Protein AF-A0A0A0LWY6-F1 (afdb_monomer_lite)

Structure (mmCIF, N/CA/C/O backbone):
data_AF-A0A0A0LWY6-F1
#
_entry.id   AF-A0A0A0LWY6-F1
#
loop_
_atom_site.group_PDB
_atom_site.id
_atom_site.type_symbol
_atom_site.label_atom_id
_atom_site.label_alt_id
_atom_site.label_comp_id
_atom_site.label_asym_id
_atom_site.label_entity_id
_atom_site.label_seq_id
_atom_site.pdbx_PDB_ins_code
_atom_site.Cartn_x
_atom_site.Cartn_y
_atom_site.Cartn_z
_atom_site.occupancy
_atom_site.B_iso_or_equiv
_atom_site.auth_seq_id
_atom_site.auth_comp_id
_atom_site.auth_asym_id
_atom_site.auth_atom_id
_atom_site.pdbx_PDB_model_num
ATOM 1 N N . MET A 1 1 ? 39.565 -24.340 -13.995 1.00 79.19 1 MET A N 1
ATOM 2 C CA . MET A 1 1 ? 38.184 -24.787 -14.278 1.00 79.19 1 MET A CA 1
ATOM 3 C C . MET A 1 1 ? 37.199 -24.045 -13.384 1.00 79.19 1 MET A C 1
ATOM 5 O O . MET A 1 1 ? 36.392 -23.307 -13.918 1.00 79.19 1 MET A O 1
ATOM 9 N N . GLU A 1 2 ? 37.305 -24.139 -12.054 1.00 91.81 2 GLU A N 1
ATOM 10 C CA . GLU A 1 2 ? 36.412 -23.418 -11.124 1.00 91.81 2 GLU A CA 1
ATOM 11 C C . GLU A 1 2 ? 36.435 -21.884 -11.286 1.00 91.81 2 GLU A C 1
ATOM 13 O O . GLU A 1 2 ? 35.382 -21.255 -11.287 1.00 91.81 2 GLU A O 1
ATOM 18 N N . SER A 1 3 ? 37.613 -21.281 -11.491 1.00 87.56 3 SER A N 1
ATOM 19 C CA . SER A 1 3 ? 37.748 -19.839 -11.756 1.00 87.56 3 SER A CA 1
ATOM 20 C C . SER A 1 3 ? 37.001 -19.405 -13.019 1.00 87.56 3 SER A C 1
ATOM 22 O O . SER A 1 3 ? 36.190 -18.491 -12.973 1.00 87.56 3 SER A O 1
ATOM 24 N N . SER A 1 4 ? 37.190 -20.134 -14.120 1.00 90.88 4 SER A N 1
ATOM 25 C CA . SER A 1 4 ? 36.515 -19.873 -15.394 1.00 90.88 4 SER A CA 1
ATOM 26 C C . SER A 1 4 ? 34.990 -19.970 -15.286 1.00 90.88 4 SER A C 1
ATOM 28 O O . SER A 1 4 ? 34.285 -19.197 -15.926 1.00 90.88 4 SER A O 1
ATOM 30 N N . PHE A 1 5 ? 34.472 -20.890 -14.464 1.00 93.56 5 PHE A N 1
ATOM 31 C CA . PHE A 1 5 ? 33.035 -20.970 -14.195 1.00 93.56 5 PHE A CA 1
ATOM 32 C C . PHE A 1 5 ? 32.544 -19.779 -13.371 1.00 93.56 5 PHE A C 1
ATOM 34 O O . PHE A 1 5 ? 31.538 -19.183 -13.739 1.00 93.56 5 PHE A O 1
ATOM 41 N N . LYS A 1 6 ? 33.253 -19.390 -12.303 1.00 93.62 6 LYS A N 1
ATOM 42 C CA . LYS A 1 6 ? 32.897 -18.203 -11.505 1.00 93.62 6 LYS A CA 1
ATOM 43 C C . LYS A 1 6 ? 32.839 -16.942 -12.366 1.00 93.62 6 LYS A C 1
ATOM 45 O O . LYS A 1 6 ? 31.862 -16.203 -12.282 1.00 93.62 6 LYS A O 1
ATOM 50 N N . ASP A 1 7 ? 33.820 -16.751 -13.243 1.00 93.19 7 ASP A N 1
ATOM 51 C CA . ASP A 1 7 ? 33.849 -15.609 -14.159 1.00 93.19 7 ASP A CA 1
ATOM 52 C C . ASP A 1 7 ? 32.661 -15.647 -15.132 1.00 93.19 7 ASP A C 1
ATOM 54 O O . ASP A 1 7 ? 31.964 -14.647 -15.305 1.00 93.19 7 ASP A O 1
ATOM 58 N N . ALA A 1 8 ? 32.362 -16.816 -15.710 1.00 94.06 8 ALA A N 1
ATOM 59 C CA . ALA A 1 8 ? 31.212 -16.988 -16.595 1.00 94.06 8 ALA A CA 1
ATOM 60 C C . ALA A 1 8 ? 29.867 -16.717 -15.891 1.00 94.06 8 ALA A C 1
ATOM 62 O O . ALA A 1 8 ? 28.981 -16.115 -16.495 1.00 94.06 8 ALA A O 1
ATOM 63 N N . PHE A 1 9 ? 29.717 -17.096 -14.616 1.00 94.56 9 PHE A N 1
ATOM 64 C CA . PHE A 1 9 ? 28.511 -16.820 -13.820 1.00 94.56 9 PHE A CA 1
ATOM 65 C C . PHE A 1 9 ? 28.336 -15.334 -13.475 1.00 94.56 9 PHE A C 1
ATOM 67 O O . PHE A 1 9 ? 27.205 -14.869 -13.350 1.00 94.56 9 PHE A O 1
ATOM 74 N N . LEU A 1 10 ? 29.427 -14.575 -13.341 1.00 95.56 10 LEU A N 1
ATOM 75 C CA . LEU A 1 10 ? 29.368 -13.138 -13.052 1.00 95.56 10 LEU A CA 1
ATOM 76 C C . LEU A 1 10 ? 29.079 -12.287 -14.293 1.00 95.56 10 LEU A C 1
ATOM 78 O O . LEU A 1 10 ? 28.555 -11.178 -14.167 1.00 95.56 10 LEU A O 1
ATOM 82 N N . MET A 1 11 ? 29.392 -12.786 -15.491 1.00 95.75 11 MET A N 1
ATOM 83 C CA . MET A 1 11 ? 29.238 -12.020 -16.730 1.00 95.75 11 MET A CA 1
ATOM 84 C C . MET A 1 11 ? 27.811 -11.498 -16.968 1.00 95.75 11 MET A C 1
ATOM 86 O O . MET A 1 11 ? 27.691 -10.307 -17.275 1.00 95.75 11 MET A O 1
ATOM 90 N N . PRO A 1 12 ? 26.726 -12.283 -16.787 1.00 95.94 12 PRO A N 1
ATOM 91 C CA . PRO A 1 12 ? 25.364 -11.762 -16.897 1.00 95.94 12 PRO A CA 1
ATOM 92 C C . PRO A 1 12 ? 25.084 -10.630 -15.907 1.00 95.94 12 PRO A C 1
ATOM 94 O O . PRO A 1 12 ? 24.577 -9.588 -16.312 1.00 95.94 12 PRO A O 1
ATOM 97 N N . PHE A 1 13 ? 25.482 -10.785 -14.640 1.00 94.44 13 PHE A N 1
ATOM 98 C CA . PHE A 1 13 ? 25.291 -9.756 -13.617 1.00 94.44 13 PHE A CA 1
ATOM 99 C C . PHE A 1 13 ? 25.988 -8.449 -14.003 1.00 94.44 13 PHE A C 1
ATOM 101 O O . PHE A 1 13 ? 25.355 -7.398 -14.026 1.00 94.44 13 PHE A O 1
ATOM 108 N N . ILE A 1 14 ? 27.269 -8.502 -14.377 1.00 94.44 14 ILE A N 1
ATOM 109 C CA . ILE A 1 14 ? 28.042 -7.307 -14.752 1.00 94.44 14 ILE A CA 1
ATOM 110 C C . ILE A 1 14 ? 27.472 -6.663 -16.021 1.00 94.44 14 ILE A C 1
ATOM 112 O O . ILE A 1 14 ? 27.391 -5.440 -16.118 1.00 94.44 14 ILE A O 1
ATOM 116 N N . THR A 1 15 ? 27.076 -7.480 -16.997 1.00 95.44 15 THR A N 1
ATOM 117 C CA . THR A 1 15 ? 26.586 -6.990 -18.290 1.00 95.44 15 THR A CA 1
ATOM 118 C C . THR A 1 15 ? 25.207 -6.352 -18.167 1.00 95.44 15 THR A C 1
ATOM 120 O O . THR A 1 15 ? 24.967 -5.312 -18.775 1.00 95.44 15 THR A O 1
ATOM 123 N N . ILE A 1 16 ? 24.302 -6.961 -17.396 1.00 94.94 16 ILE A N 1
ATOM 124 C CA . ILE A 1 16 ? 22.921 -6.493 -17.244 1.00 94.94 16 ILE A CA 1
ATOM 125 C C . ILE A 1 16 ? 22.849 -5.338 -16.246 1.00 94.94 16 ILE A C 1
ATOM 127 O O . ILE A 1 16 ? 22.221 -4.334 -16.557 1.00 94.94 16 ILE A O 1
ATOM 131 N N . SER A 1 17 ? 23.534 -5.410 -15.098 1.00 92.69 17 SER A N 1
ATOM 132 C CA . SER A 1 17 ? 23.487 -4.336 -14.086 1.00 92.69 17 SER A CA 1
ATOM 133 C C . SER A 1 17 ? 23.920 -2.977 -14.640 1.00 92.69 17 SER A C 1
ATOM 135 O O . SER A 1 17 ? 23.297 -1.970 -14.334 1.00 92.69 17 SER A O 1
ATOM 137 N N . ARG A 1 18 ? 24.925 -2.942 -15.526 1.00 92.19 18 ARG A N 1
ATOM 138 C CA . ARG A 1 18 ? 25.376 -1.710 -16.202 1.00 92.19 18 ARG A CA 1
ATOM 139 C C . ARG A 1 18 ? 24.356 -1.115 -17.174 1.00 92.19 18 ARG A C 1
ATOM 141 O O . ARG A 1 18 ? 24.522 0.030 -17.580 1.00 92.19 18 ARG A O 1
ATOM 148 N N . LYS A 1 19 ? 23.353 -1.893 -17.584 1.00 92.69 19 LYS A N 1
ATOM 149 C CA . LYS A 1 19 ? 22.250 -1.442 -18.440 1.00 92.69 19 LYS A CA 1
ATOM 150 C C . LYS A 1 19 ? 21.035 -0.972 -17.637 1.00 92.69 19 LYS A C 1
ATOM 152 O O . LYS A 1 19 ? 20.154 -0.363 -18.227 1.00 92.69 19 LYS A O 1
ATOM 157 N N . ILE A 1 20 ? 20.978 -1.246 -16.330 1.00 89.12 20 ILE A N 1
ATOM 158 C CA . ILE A 1 20 ? 19.909 -0.757 -15.456 1.00 89.12 20 ILE A CA 1
ATOM 159 C C . ILE A 1 20 ? 20.236 0.693 -15.102 1.00 89.12 20 ILE A C 1
ATOM 161 O O . ILE A 1 20 ? 21.172 0.963 -14.349 1.00 89.12 20 ILE A O 1
ATOM 165 N N . LEU A 1 21 ? 19.481 1.624 -15.675 1.00 84.81 21 LEU A N 1
ATOM 166 C CA . LEU A 1 21 ? 19.601 3.050 -15.400 1.00 84.81 21 LEU A CA 1
ATOM 167 C C . LEU A 1 21 ? 18.468 3.478 -14.468 1.00 84.81 21 LEU A C 1
ATOM 169 O O . LEU A 1 21 ? 17.331 3.039 -14.613 1.00 84.81 21 LEU A O 1
ATOM 173 N N . CYS A 1 22 ? 18.784 4.331 -13.496 1.00 82.12 22 CYS A N 1
ATOM 174 C CA . CYS A 1 22 ? 17.763 4.982 -12.687 1.00 82.12 22 CYS A CA 1
ATOM 175 C C . CYS A 1 22 ? 17.183 6.141 -13.502 1.00 82.12 22 CYS A C 1
ATOM 177 O O . CYS A 1 22 ? 17.861 7.143 -13.720 1.00 82.12 22 CYS A O 1
ATOM 179 N N . GLU A 1 23 ? 15.962 5.963 -13.998 1.00 77.44 23 GLU A N 1
ATOM 180 C CA . GLU A 1 23 ? 15.292 6.960 -14.839 1.00 77.44 23 GLU A CA 1
ATOM 181 C C . GLU A 1 23 ? 14.584 8.050 -14.032 1.00 77.44 23 GLU A C 1
ATOM 183 O O . GLU A 1 23 ? 14.434 9.170 -14.516 1.00 77.44 23 GLU A O 1
ATOM 188 N N . ASP A 1 24 ? 14.123 7.723 -12.823 1.00 76.50 24 ASP A N 1
ATOM 189 C CA . ASP A 1 24 ? 13.345 8.635 -11.989 1.00 76.50 24 ASP A CA 1
ATOM 190 C C . ASP A 1 24 ? 13.537 8.326 -10.499 1.00 76.50 24 ASP A C 1
ATOM 192 O O . ASP A 1 24 ? 13.721 7.168 -10.110 1.00 76.50 24 ASP A O 1
ATOM 196 N N . ILE A 1 25 ? 13.486 9.370 -9.671 1.00 80.38 25 ILE A N 1
ATOM 197 C CA . ILE A 1 25 ? 13.600 9.300 -8.211 1.00 80.38 25 ILE A CA 1
ATOM 198 C C . ILE A 1 25 ? 12.527 10.201 -7.605 1.00 80.38 25 ILE A C 1
ATOM 200 O O . ILE A 1 25 ? 12.452 11.389 -7.912 1.00 80.38 25 ILE A O 1
ATOM 204 N N . ILE A 1 26 ? 11.730 9.647 -6.690 1.00 79.94 26 ILE A N 1
ATOM 205 C CA . ILE A 1 26 ? 10.668 10.377 -5.992 1.00 79.94 26 ILE A CA 1
ATOM 206 C C . ILE A 1 26 ? 10.986 10.428 -4.495 1.00 79.94 26 ILE A C 1
ATOM 208 O O . ILE A 1 26 ? 10.957 9.412 -3.803 1.00 79.94 26 ILE A O 1
ATOM 212 N N . SER A 1 27 ? 11.248 11.633 -3.987 1.00 84.50 27 SER A N 1
ATOM 213 C CA . SER A 1 27 ? 11.378 11.904 -2.552 1.00 84.50 27 SER A CA 1
ATOM 214 C C . SER A 1 27 ? 9.991 12.017 -1.907 1.00 84.50 27 SER A C 1
ATOM 216 O O . SER A 1 27 ? 9.272 12.992 -2.151 1.00 84.50 27 SER A O 1
ATOM 218 N N . LEU A 1 28 ? 9.613 11.034 -1.080 1.00 83.56 28 LEU A N 1
ATOM 219 C CA . LEU A 1 28 ? 8.304 10.998 -0.412 1.00 83.56 28 LEU A CA 1
ATOM 220 C C . LEU A 1 28 ? 8.266 11.921 0.815 1.00 83.56 28 LEU A C 1
ATOM 222 O O . LEU A 1 28 ? 7.612 12.958 0.770 1.00 83.56 28 LEU A O 1
ATOM 226 N N . PHE A 1 29 ? 8.995 11.591 1.882 1.00 81.38 29 PHE A N 1
ATOM 227 C CA . PHE A 1 29 ? 9.035 12.366 3.128 1.00 81.38 29 PHE A CA 1
ATOM 228 C C . PHE A 1 29 ? 10.392 12.213 3.839 1.00 81.38 29 PHE A C 1
ATOM 230 O O . PHE A 1 29 ? 11.074 11.199 3.651 1.00 81.38 29 PHE A O 1
ATOM 237 N N . PRO A 1 30 ? 10.797 13.189 4.673 1.00 80.94 30 PRO A N 1
ATOM 238 C CA . PRO A 1 30 ? 11.956 13.058 5.536 1.00 80.94 30 PRO A CA 1
ATOM 239 C C . PRO A 1 30 ? 11.632 12.101 6.682 1.00 80.94 30 PRO A C 1
ATOM 241 O O . PRO A 1 30 ? 10.564 12.175 7.295 1.00 80.94 30 PRO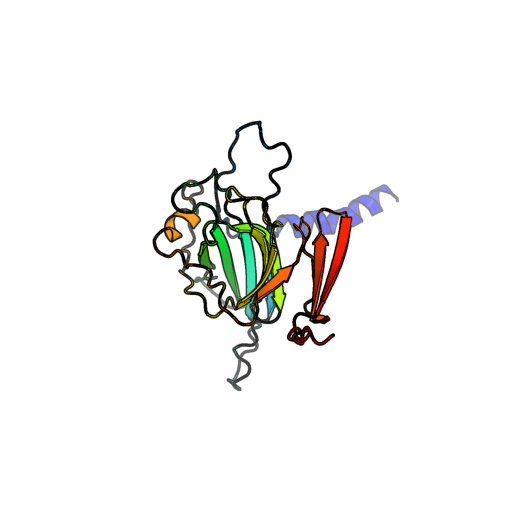 A O 1
ATOM 244 N N . PHE A 1 31 ? 12.576 11.221 6.999 1.00 73.50 31 PHE A N 1
ATOM 245 C CA . PHE A 1 31 ? 12.477 10.374 8.180 1.00 73.50 31 PHE A CA 1
ATOM 246 C C . PHE A 1 31 ? 13.068 11.109 9.392 1.00 73.50 31 PHE A C 1
ATOM 248 O O . PHE A 1 31 ? 14.190 11.617 9.286 1.00 73.50 31 PHE A O 1
ATOM 255 N N . PRO A 1 32 ? 12.358 11.202 10.529 1.00 65.75 32 PRO A N 1
ATOM 256 C CA . PRO A 1 32 ? 12.857 11.919 11.696 1.00 65.75 32 PRO A CA 1
ATOM 257 C C . PRO A 1 32 ? 14.091 11.217 12.286 1.00 65.75 32 PRO A C 1
ATOM 259 O O . PRO A 1 32 ? 14.100 10.009 12.515 1.00 65.75 32 PRO A O 1
ATOM 262 N N . SER A 1 33 ? 15.146 11.988 12.560 1.00 56.09 33 SER A N 1
ATOM 263 C CA . SER A 1 33 ? 16.420 11.496 13.113 1.00 56.09 33 SER A CA 1
ATOM 264 C C . SER A 1 33 ? 16.387 11.236 14.630 1.00 56.09 33 SER A C 1
ATOM 266 O O . SER A 1 33 ? 17.420 10.916 15.219 1.00 56.09 33 SER A O 1
ATOM 268 N N . SER A 1 34 ? 15.246 11.440 15.296 1.00 56.62 34 SER A N 1
ATOM 269 C CA . SER A 1 34 ? 15.103 11.369 16.755 1.00 56.62 34 SER A CA 1
ATOM 270 C C . SER A 1 34 ? 15.156 9.925 17.275 1.00 56.62 34 SER A C 1
ATOM 272 O O . SER A 1 34 ? 14.314 9.081 16.979 1.00 56.62 34 SER A O 1
ATOM 274 N N . SER A 1 35 ? 16.154 9.661 18.121 1.00 47.00 35 SER A N 1
ATOM 275 C CA . SER A 1 35 ? 16.588 8.349 18.623 1.00 47.00 35 SER A CA 1
ATOM 276 C C . SER A 1 35 ? 15.633 7.597 19.574 1.00 47.00 35 SER A C 1
ATOM 278 O O . SER A 1 35 ? 16.085 6.683 20.263 1.00 47.00 35 SER A O 1
ATOM 280 N N . SER A 1 36 ? 14.343 7.939 19.659 1.00 50.12 36 SER A N 1
ATOM 281 C CA . SER A 1 36 ? 13.366 7.193 20.479 1.00 50.12 36 SER A CA 1
ATOM 282 C C . SER A 1 36 ? 12.651 6.068 19.719 1.00 50.12 36 SER A C 1
ATOM 284 O O . SER A 1 36 ? 12.069 5.186 20.349 1.00 50.12 36 SER A O 1
ATOM 286 N N . CYS A 1 37 ? 12.726 6.039 18.386 1.00 45.50 37 CYS A N 1
ATOM 287 C CA . CYS A 1 37 ? 12.025 5.054 17.564 1.00 45.50 37 CYS A CA 1
ATOM 288 C C . CYS A 1 37 ? 12.953 3.919 17.109 1.00 45.50 37 CYS A C 1
ATOM 290 O O . CYS A 1 37 ? 13.342 3.836 15.951 1.00 45.50 37 CYS A O 1
ATOM 292 N N . LEU A 1 38 ? 13.276 2.981 18.003 1.00 42.75 38 LEU A N 1
ATOM 293 C CA . LEU A 1 38 ? 13.982 1.735 17.645 1.00 42.75 38 LEU A CA 1
ATOM 294 C C . LEU A 1 38 ? 13.112 0.744 16.830 1.00 42.75 38 LEU A C 1
ATOM 296 O O . LEU A 1 38 ? 13.493 -0.410 16.659 1.00 42.75 38 LEU A O 1
ATOM 300 N N . SER A 1 39 ? 11.937 1.167 16.345 1.00 49.94 39 SER A N 1
ATOM 301 C CA . SER A 1 39 ? 10.966 0.312 15.647 1.00 49.94 39 SER A CA 1
ATOM 302 C C . SER A 1 39 ? 9.947 1.108 14.807 1.00 49.94 39 SER A C 1
ATOM 304 O O . SER A 1 39 ? 8.793 0.691 14.694 1.00 49.94 39 SER A O 1
ATOM 306 N N . SER A 1 40 ? 10.300 2.259 14.226 1.00 58.47 40 SER A N 1
ATOM 307 C CA . SER A 1 40 ? 9.388 2.966 13.307 1.00 58.47 40 SER A CA 1
ATOM 308 C C . SER A 1 40 ? 9.325 2.243 11.955 1.00 58.47 40 SER A C 1
ATOM 310 O O . SER A 1 40 ? 9.868 2.688 10.949 1.00 58.47 40 SER A O 1
ATOM 312 N N . HIS A 1 41 ? 8.678 1.078 11.941 1.00 72.25 41 HIS A N 1
ATOM 313 C CA . HIS A 1 41 ? 8.236 0.441 10.711 1.00 72.25 41 HIS A CA 1
ATOM 314 C C . HIS A 1 41 ? 7.162 1.341 10.104 1.00 72.25 41 HIS A C 1
ATOM 316 O O . HIS A 1 41 ? 6.105 1.528 10.705 1.00 72.25 41 HIS A O 1
ATOM 322 N N . VAL A 1 42 ? 7.446 1.927 8.945 1.00 81.44 42 VAL A N 1
ATOM 323 C CA . VAL A 1 42 ? 6.443 2.654 8.171 1.00 81.44 42 VAL A CA 1
ATOM 324 C C . VAL A 1 42 ? 5.758 1.637 7.268 1.00 81.44 42 VAL A C 1
ATOM 326 O O . VAL A 1 42 ? 6.444 1.053 6.427 1.00 81.44 42 VAL A O 1
ATOM 329 N N . PRO A 1 43 ? 4.446 1.396 7.436 1.00 86.25 43 PRO A N 1
ATOM 330 C CA . PRO A 1 43 ? 3.678 0.595 6.495 1.00 86.25 43 PRO A CA 1
ATOM 331 C C . PRO A 1 43 ? 3.916 1.061 5.064 1.00 86.25 43 PRO A C 1
ATOM 333 O O . PRO A 1 43 ? 3.749 2.246 4.765 1.00 86.25 43 PRO A O 1
ATOM 336 N N . LEU A 1 44 ? 4.332 0.130 4.211 1.00 90.75 44 LEU A N 1
ATOM 337 C CA . LEU A 1 44 ? 4.644 0.351 2.806 1.00 90.75 44 LEU A CA 1
ATOM 338 C C . LEU A 1 44 ? 4.216 -0.889 2.027 1.00 90.75 44 LEU A C 1
ATOM 340 O O . LEU A 1 44 ? 4.635 -2.001 2.346 1.00 90.75 44 LEU A O 1
ATOM 344 N N . SER A 1 45 ? 3.449 -0.686 0.964 1.00 91.56 45 SER A N 1
ATOM 345 C CA . SER A 1 45 ? 3.103 -1.727 0.006 1.00 91.56 45 SER A CA 1
ATOM 346 C C . SER A 1 45 ? 3.409 -1.241 -1.406 1.00 91.56 45 SER A C 1
ATOM 348 O O . SER A 1 45 ? 3.051 -0.124 -1.787 1.00 91.56 45 SER A O 1
ATOM 350 N N . VAL A 1 46 ? 4.109 -2.085 -2.165 1.00 90.88 46 VAL A N 1
ATOM 351 C CA . VAL A 1 46 ? 4.471 -1.849 -3.566 1.00 90.88 46 VAL A CA 1
ATOM 352 C C . VAL A 1 46 ? 3.886 -2.981 -4.392 1.00 90.88 46 VAL A C 1
ATOM 354 O O . VAL A 1 46 ? 4.040 -4.153 -4.045 1.00 90.88 46 VAL A O 1
ATOM 357 N N . SER A 1 47 ? 3.181 -2.650 -5.462 1.00 87.38 47 SER A N 1
ATOM 358 C CA . SER A 1 47 ? 2.534 -3.628 -6.339 1.00 87.38 47 SER A CA 1
ATOM 359 C C . SER A 1 47 ? 2.423 -3.073 -7.752 1.00 87.38 47 SER A C 1
ATOM 361 O O . SER A 1 47 ? 2.535 -1.867 -7.947 1.00 87.38 47 SER A O 1
ATOM 363 N N . TYR A 1 48 ? 2.204 -3.949 -8.727 1.00 86.56 48 TYR A N 1
ATOM 364 C CA . TYR A 1 48 ? 1.984 -3.565 -10.117 1.00 86.56 48 TYR A CA 1
ATOM 365 C C . TYR A 1 48 ? 0.838 -4.387 -10.708 1.00 86.56 48 TYR A C 1
ATOM 367 O O . TYR A 1 48 ? 0.645 -5.544 -10.322 1.00 86.56 48 TYR A O 1
ATOM 375 N N . TYR A 1 49 ? 0.084 -3.790 -11.629 1.00 81.38 49 TYR A N 1
ATOM 376 C CA . TYR A 1 49 ? -1.055 -4.417 -12.306 1.00 81.38 49 TYR A CA 1
ATOM 377 C C . TYR A 1 49 ? -0.993 -4.158 -13.798 1.00 81.38 49 TYR A C 1
ATOM 379 O O . TYR A 1 49 ? -0.473 -3.134 -14.234 1.00 81.38 49 TYR A O 1
ATOM 387 N N . GLU A 1 50 ? -1.553 -5.083 -14.567 1.00 82.12 50 GLU A N 1
ATOM 388 C CA . GLU A 1 50 ? -1.918 -4.830 -15.956 1.00 82.12 50 GLU A CA 1
ATOM 389 C C . GLU A 1 50 ? -3.217 -4.015 -15.966 1.00 82.12 50 GLU A C 1
ATOM 391 O O . GLU A 1 50 ? -4.200 -4.383 -15.315 1.00 82.12 50 GLU A O 1
ATOM 396 N N . ASP A 1 51 ? -3.200 -2.881 -16.656 1.00 73.19 51 ASP A N 1
ATOM 397 C CA . ASP A 1 51 ? -4.362 -2.022 -16.819 1.00 73.19 51 ASP A CA 1
ATOM 398 C C . ASP A 1 51 ? -5.359 -2.703 -17.764 1.00 73.19 51 ASP A C 1
ATOM 400 O O . ASP A 1 51 ? -5.086 -2.931 -18.942 1.00 73.19 51 ASP A O 1
ATOM 404 N N . SER A 1 52 ? -6.527 -3.058 -17.232 1.00 65.25 52 SER A N 1
ATOM 405 C CA . SER A 1 52 ? -7.591 -3.731 -17.984 1.00 65.25 52 SER A CA 1
ATOM 406 C C . SER A 1 52 ? -8.610 -2.757 -18.591 1.00 65.25 52 SER A C 1
ATOM 408 O O . SER A 1 52 ? -9.562 -3.194 -19.243 1.00 65.25 52 SER A O 1
ATOM 410 N N . SER A 1 53 ? -8.418 -1.442 -18.419 1.00 57.97 53 SER A N 1
ATOM 411 C CA . SER A 1 53 ? -9.390 -0.414 -18.812 1.00 57.97 53 SER A CA 1
ATOM 412 C C . SER A 1 53 ? -9.577 -0.236 -20.333 1.00 57.97 53 SER A C 1
ATOM 414 O O . SER A 1 53 ? -10.545 0.398 -20.753 1.00 57.97 53 SER A O 1
ATOM 416 N N . GLU A 1 54 ? -8.744 -0.859 -21.180 1.00 50.91 54 GLU A N 1
ATOM 417 C CA . GLU A 1 54 ? -8.768 -0.676 -22.647 1.00 50.91 54 GLU A CA 1
ATOM 418 C C . GLU A 1 54 ? -9.302 -1.856 -23.481 1.00 50.91 54 GLU A C 1
ATOM 420 O O . GLU A 1 54 ? -9.219 -1.837 -24.709 1.00 50.91 54 GLU A O 1
ATOM 425 N N . VAL A 1 55 ? -9.952 -2.859 -22.882 1.00 44.97 55 VAL A N 1
ATOM 426 C CA . VAL A 1 55 ? -10.476 -4.018 -23.648 1.00 44.97 55 VAL A CA 1
ATOM 427 C C . VAL A 1 55 ? -11.669 -3.663 -24.572 1.00 44.97 55 VAL A C 1
ATOM 429 O O . VAL A 1 55 ? -12.136 -4.500 -25.343 1.00 44.97 55 VAL A O 1
ATOM 432 N N . VAL A 1 56 ? -12.166 -2.418 -24.566 1.00 44.22 56 VAL A N 1
ATOM 433 C CA . VAL A 1 56 ? -13.345 -2.008 -25.364 1.00 44.22 56 VAL A CA 1
ATOM 434 C C . VAL A 1 56 ? -12.997 -1.399 -26.734 1.00 44.22 56 VAL A C 1
ATOM 436 O O . VAL A 1 56 ? -13.869 -1.326 -27.601 1.00 44.22 56 VAL A O 1
ATOM 439 N N . SER A 1 57 ? -11.739 -1.049 -27.009 1.00 41.03 57 SER A N 1
ATOM 440 C CA . SER A 1 57 ? -11.349 -0.502 -28.319 1.00 41.03 57 SER A CA 1
ATOM 441 C C . SER A 1 57 ? -10.661 -1.567 -29.167 1.00 41.03 57 SER A C 1
ATOM 443 O O . SER A 1 57 ? -9.439 -1.670 -29.223 1.00 41.03 57 SER A O 1
ATOM 445 N N . ALA A 1 58 ? -11.468 -2.378 -29.849 1.00 44.12 58 ALA A N 1
ATOM 446 C CA . ALA A 1 58 ? -10.993 -3.220 -30.936 1.00 44.12 58 ALA A CA 1
ATOM 447 C C . ALA A 1 58 ? -10.565 -2.332 -32.117 1.00 44.12 58 ALA A C 1
ATOM 449 O O . ALA A 1 58 ? -11.389 -2.070 -32.979 1.00 44.12 58 ALA A O 1
ATOM 450 N N . ASP A 1 59 ? -9.321 -1.839 -32.116 1.00 43.81 59 ASP A N 1
ATOM 451 C CA . ASP A 1 59 ? -8.536 -1.521 -33.319 1.00 43.81 59 ASP A CA 1
ATOM 452 C C . ASP A 1 59 ? -7.077 -1.130 -32.961 1.00 43.81 59 ASP A C 1
ATOM 454 O O . ASP A 1 59 ? -6.796 -0.041 -32.479 1.00 43.81 59 ASP A O 1
ATOM 458 N N . LEU A 1 60 ? -6.142 -2.040 -33.272 1.00 44.97 60 LEU A N 1
ATOM 459 C CA . LEU A 1 60 ? -4.758 -1.777 -33.717 1.00 44.97 60 LEU A CA 1
ATOM 460 C C . LEU A 1 60 ? -3.782 -0.957 -32.828 1.00 44.97 60 LEU A C 1
ATOM 462 O O . LEU A 1 60 ? -3.193 0.004 -33.307 1.00 44.97 60 LEU A O 1
ATOM 466 N N . SER A 1 61 ? -3.442 -1.444 -31.632 1.00 42.38 61 SER A N 1
ATOM 467 C CA . SER A 1 61 ? -2.047 -1.599 -31.152 1.00 42.38 61 SER A CA 1
ATOM 468 C C . SER A 1 61 ? -2.053 -2.299 -29.790 1.00 42.38 61 SER A C 1
ATOM 470 O O . SER A 1 61 ? -2.792 -1.941 -28.884 1.00 42.38 61 SER A O 1
ATOM 472 N N . CYS A 1 62 ? -1.269 -3.366 -29.653 1.00 45.91 62 CYS A N 1
ATOM 473 C CA . CYS A 1 62 ? -1.157 -4.133 -28.414 1.00 45.91 62 CYS A CA 1
ATOM 474 C C . CYS A 1 62 ? -0.181 -3.418 -27.466 1.00 45.91 62 CYS A C 1
ATOM 476 O O . CYS A 1 62 ? 0.947 -3.870 -27.303 1.00 45.91 62 CYS A O 1
ATOM 478 N N . GLU A 1 63 ? -0.571 -2.273 -26.907 1.00 57.06 63 GLU A N 1
ATOM 479 C CA . GLU A 1 63 ? 0.206 -1.618 -25.850 1.00 57.06 63 GLU A CA 1
ATOM 480 C C . GLU A 1 63 ? -0.255 -2.171 -24.499 1.00 57.06 63 GLU A C 1
ATOM 482 O O . GLU A 1 63 ? -1.293 -1.774 -23.977 1.00 57.06 63 GLU A O 1
ATOM 487 N N . GLN A 1 64 ? 0.490 -3.129 -23.937 1.00 57.97 64 GLN A N 1
ATOM 488 C CA . GLN A 1 64 ? 0.259 -3.540 -22.552 1.00 57.97 64 GLN A CA 1
ATOM 489 C C . GLN A 1 64 ? 0.620 -2.370 -21.637 1.00 57.97 64 GLN A C 1
ATOM 491 O O . GLN A 1 64 ? 1.777 -1.948 -21.563 1.00 57.97 64 GLN A O 1
ATOM 496 N N . LYS A 1 65 ? -0.392 -1.835 -20.960 1.00 76.44 65 LYS A N 1
ATOM 497 C CA . LYS A 1 65 ? -0.246 -0.764 -19.980 1.00 76.44 65 LYS A CA 1
ATOM 498 C C . LYS A 1 65 ? -0.123 -1.392 -18.605 1.00 76.44 65 LYS A C 1
ATOM 500 O O . LYS A 1 65 ? -0.963 -2.194 -18.207 1.00 76.44 65 LYS A O 1
ATOM 505 N N . PHE A 1 66 ? 0.933 -1.042 -17.885 1.00 82.56 66 PHE A N 1
ATOM 506 C CA . PHE A 1 66 ? 1.110 -1.455 -16.499 1.00 82.56 66 PHE A CA 1
ATOM 507 C C . PHE A 1 66 ? 0.998 -0.245 -15.584 1.00 82.56 66 PHE A C 1
ATOM 509 O O . PHE A 1 66 ? 1.418 0.857 -15.940 1.00 82.56 66 PHE A O 1
ATOM 516 N N . ILE A 1 67 ? 0.453 -0.450 -14.392 1.00 86.94 67 ILE A N 1
ATOM 517 C CA . ILE A 1 67 ? 0.366 0.579 -13.362 1.00 86.94 67 ILE A CA 1
ATOM 518 C C . ILE A 1 67 ? 1.094 0.080 -12.126 1.00 86.94 67 ILE A C 1
ATOM 520 O O . ILE A 1 67 ? 0.696 -0.915 -11.519 1.00 86.94 67 ILE A O 1
ATOM 524 N N . ASP A 1 68 ? 2.141 0.800 -11.747 1.00 89.44 68 ASP A N 1
ATOM 525 C CA . ASP A 1 68 ? 2.808 0.623 -10.467 1.00 89.44 68 ASP A CA 1
ATOM 526 C C . ASP A 1 68 ? 2.074 1.429 -9.409 1.00 89.44 68 ASP A C 1
ATOM 528 O O . ASP A 1 68 ? 1.751 2.596 -9.622 1.00 89.44 68 ASP A O 1
ATOM 532 N N . TYR A 1 69 ? 1.895 0.841 -8.238 1.00 90.94 69 TYR A N 1
ATOM 533 C CA . TYR A 1 69 ? 1.353 1.507 -7.072 1.00 90.94 69 TYR A CA 1
ATOM 534 C C . TYR A 1 69 ? 2.330 1.406 -5.906 1.00 90.94 69 TYR A C 1
ATOM 536 O O . TYR A 1 69 ? 2.887 0.347 -5.608 1.00 90.94 69 TYR A O 1
ATOM 544 N N . ILE A 1 70 ? 2.487 2.522 -5.205 1.00 92.62 70 ILE A N 1
ATOM 545 C CA . ILE A 1 70 ? 3.217 2.630 -3.951 1.00 92.62 70 ILE A CA 1
ATOM 546 C C . ILE A 1 70 ? 2.261 3.259 -2.951 1.00 92.62 70 ILE A C 1
ATOM 548 O O . ILE A 1 70 ? 1.862 4.410 -3.099 1.00 92.62 70 ILE A O 1
ATOM 552 N N . SER A 1 71 ? 1.901 2.507 -1.924 1.00 93.69 71 SER A N 1
ATOM 553 C CA . SER A 1 71 ? 1.066 2.987 -0.828 1.00 93.69 71 SER A CA 1
ATOM 554 C C . SER A 1 71 ? 1.868 2.961 0.459 1.00 93.69 71 SER A C 1
ATOM 556 O O . SER A 1 71 ? 2.667 2.051 0.680 1.00 93.69 71 SER A O 1
ATOM 558 N N . PHE A 1 72 ? 1.725 3.991 1.282 1.00 92.88 72 PHE A N 1
ATOM 559 C CA . PHE A 1 72 ? 2.547 4.150 2.471 1.00 92.88 72 PHE A CA 1
ATOM 560 C C . PHE A 1 72 ? 1.874 5.039 3.505 1.00 92.88 72 PHE A C 1
ATOM 562 O O . PHE A 1 72 ? 1.094 5.930 3.176 1.00 92.88 72 PHE A O 1
ATOM 569 N N . ARG A 1 73 ? 2.222 4.840 4.771 1.00 91.81 73 ARG A N 1
ATOM 570 C CA . ARG A 1 73 ? 1.812 5.754 5.836 1.00 91.81 73 ARG A CA 1
ATOM 571 C C . ARG A 1 73 ? 2.776 6.938 5.925 1.00 91.81 73 ARG A C 1
ATOM 573 O O . ARG A 1 73 ? 3.990 6.750 5.920 1.00 91.81 73 ARG A O 1
ATOM 580 N N . VAL A 1 74 ? 2.250 8.150 6.059 1.00 89.44 74 VAL A N 1
ATOM 581 C CA . VAL A 1 74 ? 3.052 9.337 6.377 1.00 89.44 74 VAL A CA 1
ATOM 582 C C . VAL A 1 74 ? 3.372 9.322 7.876 1.00 89.44 74 VAL A C 1
ATOM 584 O O . VAL A 1 74 ? 2.446 9.210 8.681 1.00 89.44 74 VAL A O 1
ATOM 587 N N . PRO A 1 75 ? 4.650 9.403 8.288 1.00 85.94 75 PRO A N 1
ATOM 588 C CA . PRO A 1 75 ? 4.988 9.493 9.703 1.00 85.94 75 PRO A CA 1
ATOM 589 C C . PRO A 1 75 ? 4.444 10.786 10.318 1.00 85.94 75 PRO A C 1
ATOM 591 O O . PRO A 1 75 ? 4.623 11.866 9.754 1.00 85.94 75 PRO A O 1
ATOM 594 N N . ASP A 1 76 ? 3.836 10.680 11.500 1.00 79.00 76 ASP A N 1
ATOM 595 C CA . ASP A 1 76 ? 3.194 11.819 12.177 1.00 79.00 76 ASP A CA 1
ATOM 596 C C . ASP A 1 76 ? 4.203 12.939 12.514 1.00 79.00 76 ASP A C 1
ATOM 598 O O . ASP A 1 76 ? 3.863 14.118 12.503 1.00 79.00 76 ASP A O 1
ATOM 602 N N . ASP A 1 77 ? 5.469 12.572 12.737 1.00 77.19 77 ASP A N 1
ATOM 603 C CA . ASP A 1 77 ? 6.563 13.499 13.051 1.00 77.19 77 ASP A CA 1
ATOM 604 C C . ASP A 1 77 ? 7.180 14.176 11.811 1.00 77.19 77 ASP A C 1
ATOM 606 O O . ASP A 1 77 ? 8.033 15.053 11.953 1.00 77.19 77 ASP A O 1
ATOM 610 N N . SER A 1 78 ? 6.814 13.760 10.590 1.00 75.06 78 SER A N 1
ATOM 611 C CA . SER A 1 78 ? 7.403 14.320 9.367 1.00 75.06 78 SER A CA 1
ATOM 612 C C . SER A 1 78 ? 6.851 15.714 9.069 1.00 75.06 78 SER A C 1
ATOM 614 O O . SER A 1 78 ? 7.626 16.643 8.844 1.00 75.06 78 SER A O 1
ATOM 616 N N . PHE A 1 79 ? 5.524 15.864 9.063 1.00 80.75 79 PHE A N 1
ATOM 617 C CA . PHE A 1 79 ? 4.833 17.097 8.684 1.00 80.75 79 PHE A CA 1
ATOM 618 C C . PHE A 1 79 ? 3.514 17.222 9.450 1.00 80.75 79 PHE A C 1
ATOM 620 O O . PHE A 1 79 ? 2.657 16.347 9.345 1.00 80.75 79 PHE A O 1
ATOM 627 N N . ALA A 1 80 ? 3.326 18.320 10.183 1.00 82.50 80 ALA A N 1
ATOM 628 C CA . ALA A 1 80 ? 2.133 18.517 11.007 1.00 82.50 80 ALA A CA 1
ATOM 629 C C . ALA A 1 80 ? 0.856 18.688 10.165 1.00 82.50 80 ALA A C 1
ATOM 631 O O . ALA A 1 80 ? -0.223 18.289 10.591 1.00 82.50 80 ALA A O 1
ATOM 632 N N . GLU A 1 81 ? 0.973 19.258 8.963 1.00 84.50 81 GLU A N 1
ATOM 633 C CA . GLU A 1 81 ? -0.152 19.531 8.064 1.00 84.50 81 GLU A CA 1
ATOM 634 C C . GLU A 1 81 ? -0.750 18.268 7.430 1.00 84.50 81 GLU A C 1
ATOM 636 O O . GLU A 1 81 ? -1.885 18.303 6.966 1.00 84.50 81 GLU A O 1
ATOM 641 N N . ILE A 1 82 ? 0.011 17.171 7.389 1.00 85.56 82 ILE A N 1
ATOM 642 C CA . ILE A 1 82 ? -0.398 15.893 6.784 1.00 85.56 82 ILE A CA 1
ATOM 643 C C . ILE A 1 82 ? -0.149 14.713 7.735 1.00 85.56 82 ILE A C 1
ATOM 645 O O . ILE A 1 82 ? 0.139 13.593 7.307 1.00 85.56 82 ILE A O 1
ATOM 649 N N . ALA A 1 83 ? -0.232 14.973 9.041 1.00 85.19 83 ALA A N 1
ATOM 650 C CA . ALA A 1 83 ? -0.142 13.939 10.062 1.00 85.19 83 ALA A CA 1
ATOM 651 C C . ALA A 1 83 ? -1.275 12.908 9.899 1.00 85.19 83 ALA A C 1
ATOM 653 O O . ALA A 1 83 ? -2.343 13.225 9.372 1.00 85.19 83 ALA A O 1
ATOM 654 N N . ASN A 1 84 ? -1.040 11.667 10.337 1.00 88.81 84 ASN A N 1
ATOM 655 C CA . ASN A 1 84 ? -2.014 10.574 10.265 1.00 88.81 84 ASN A CA 1
ATOM 656 C C . ASN A 1 84 ? -2.620 10.347 8.860 1.00 88.81 84 ASN A C 1
ATOM 658 O O . ASN A 1 84 ? -3.797 10.017 8.716 1.00 88.81 84 ASN A O 1
ATOM 662 N N . CYS A 1 85 ? -1.820 10.541 7.808 1.00 92.62 85 CYS A N 1
ATOM 663 C CA . CYS A 1 85 ? -2.245 10.332 6.426 1.00 92.62 85 CYS A CA 1
ATOM 664 C C . CYS A 1 85 ? -1.640 9.057 5.820 1.00 92.62 85 CYS A C 1
ATOM 666 O O . CYS A 1 85 ? -0.544 8.621 6.181 1.00 92.62 85 CYS A O 1
ATOM 668 N N . VAL A 1 86 ? -2.335 8.491 4.837 1.00 93.69 86 VAL A N 1
ATOM 669 C CA . VAL A 1 86 ? -1.826 7.461 3.926 1.00 93.69 86 VAL A CA 1
ATOM 670 C C . VAL A 1 86 ? -1.634 8.092 2.554 1.00 93.69 86 VAL A C 1
ATOM 672 O O . VAL A 1 86 ? -2.547 8.711 2.014 1.00 93.69 86 VAL A O 1
ATOM 675 N N . GLY A 1 87 ? -0.438 7.951 1.994 1.00 93.56 87 GLY A N 1
ATOM 676 C CA . GLY A 1 87 ? -0.138 8.347 0.627 1.00 93.56 87 GLY A CA 1
ATOM 677 C C . GLY A 1 87 ? -0.269 7.169 -0.324 1.00 93.56 87 GLY A C 1
ATOM 678 O O . GLY A 1 87 ? 0.168 6.061 -0.012 1.00 93.5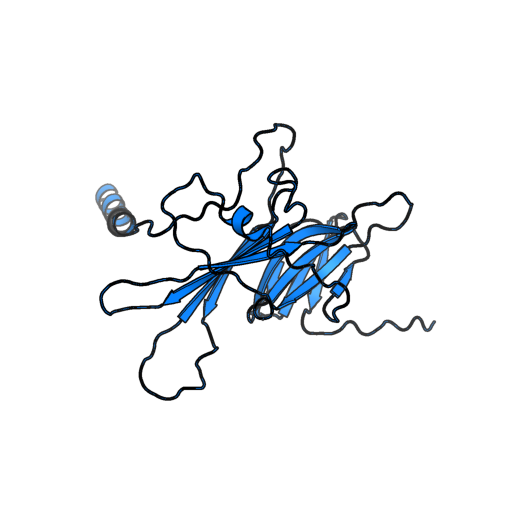6 87 GLY A O 1
ATOM 679 N N . ILE A 1 88 ? -0.840 7.420 -1.498 1.00 93.75 88 ILE A N 1
ATOM 680 C CA . ILE A 1 88 ? -0.864 6.474 -2.613 1.00 93.75 88 ILE A CA 1
ATOM 681 C C . ILE A 1 88 ? -0.281 7.194 -3.818 1.00 93.75 88 ILE A C 1
ATOM 683 O O . ILE A 1 88 ? -0.769 8.249 -4.212 1.00 93.75 88 ILE A O 1
ATOM 687 N N . VAL A 1 89 ? 0.767 6.626 -4.400 1.00 92.25 89 VAL A N 1
ATOM 688 C CA . VAL A 1 89 ? 1.354 7.059 -5.665 1.00 92.25 89 VAL A CA 1
ATOM 689 C C . VAL A 1 89 ? 1.086 5.965 -6.681 1.00 92.25 89 VAL A C 1
ATOM 691 O O . VAL A 1 89 ? 1.352 4.798 -6.399 1.00 92.25 89 VAL A O 1
ATOM 694 N N . ARG A 1 90 ? 0.596 6.336 -7.861 1.00 89.94 90 ARG A N 1
ATOM 695 C CA . ARG A 1 90 ? 0.504 5.437 -9.009 1.00 89.94 90 ARG A CA 1
ATOM 696 C C . ARG A 1 90 ? 1.322 5.972 -10.177 1.00 89.94 90 ARG A C 1
ATOM 698 O O . ARG A 1 90 ? 1.409 7.186 -10.370 1.00 89.94 90 ARG A O 1
ATOM 705 N N . ARG A 1 91 ? 1.940 5.080 -10.943 1.00 88.06 91 ARG A N 1
ATOM 706 C CA . ARG A 1 91 ? 2.746 5.417 -12.120 1.00 88.06 91 ARG A CA 1
ATOM 707 C C . ARG A 1 91 ? 2.345 4.535 -13.288 1.00 88.06 91 ARG A C 1
ATOM 709 O O . ARG A 1 91 ? 2.349 3.316 -13.170 1.00 88.06 91 ARG A O 1
ATOM 716 N N . PHE A 1 92 ? 2.072 5.167 -14.422 1.00 83.50 92 PHE A N 1
ATOM 717 C CA . PHE A 1 92 ? 1.689 4.478 -15.648 1.00 83.50 92 PHE A CA 1
ATOM 718 C C . PHE A 1 92 ? 2.931 4.146 -16.479 1.00 83.50 92 PHE A C 1
ATOM 720 O O . PHE A 1 92 ? 3.637 5.040 -16.958 1.00 83.50 92 PHE A O 1
ATOM 727 N N . ILE A 1 93 ? 3.205 2.857 -16.648 1.00 78.62 93 ILE A N 1
ATOM 728 C CA . ILE A 1 93 ? 4.265 2.325 -17.500 1.00 78.62 93 ILE A CA 1
ATOM 729 C C . ILE A 1 93 ? 3.647 1.950 -18.846 1.00 78.62 93 ILE A C 1
ATOM 731 O O . ILE A 1 93 ? 2.767 1.096 -18.927 1.00 78.62 93 ILE A O 1
ATOM 735 N N . HIS A 1 94 ? 4.144 2.590 -19.901 1.00 69.00 94 HIS A N 1
ATOM 736 C CA . HIS A 1 94 ? 3.786 2.288 -21.281 1.00 69.00 94 HIS A CA 1
ATOM 737 C C . HIS A 1 94 ? 4.964 1.568 -21.945 1.00 69.00 94 HIS A C 1
ATOM 739 O O . HIS A 1 94 ? 6.087 2.080 -21.906 1.00 69.00 94 HIS A O 1
ATOM 745 N N . ASP A 1 95 ? 4.726 0.401 -22.549 1.00 56.81 95 ASP A N 1
ATOM 746 C CA . ASP A 1 95 ? 5.728 -0.295 -23.366 1.00 56.81 95 ASP A CA 1
ATOM 747 C C . ASP A 1 95 ? 5.891 0.430 -24.713 1.00 56.81 95 ASP A C 1
ATOM 749 O O . ASP A 1 95 ? 5.243 0.109 -25.705 1.00 56.81 95 ASP A O 1
ATOM 753 N N . GLN A 1 96 ? 6.703 1.490 -24.748 1.00 53.50 96 GLN A N 1
ATOM 754 C CA . GLN A 1 96 ? 6.956 2.230 -25.985 1.00 53.50 96 GLN A CA 1
ATOM 755 C C . GLN A 1 96 ? 8.197 1.694 -26.703 1.00 53.50 96 GLN A C 1
ATOM 757 O O . GLN A 1 96 ? 9.331 2.089 -26.431 1.00 53.50 96 GLN A O 1
ATOM 762 N N . SER A 1 97 ? 7.974 0.878 -27.734 1.00 44.22 97 SER A N 1
ATOM 763 C CA . SER A 1 97 ? 8.984 0.568 -28.753 1.00 44.22 97 SER A CA 1
ATOM 764 C C . SER A 1 97 ? 9.176 1.682 -29.800 1.00 44.22 97 SER A C 1
ATOM 766 O O . SER A 1 97 ? 9.814 1.436 -30.824 1.00 44.22 97 SER A O 1
ATOM 768 N N . CYS A 1 98 ? 8.635 2.895 -29.623 1.00 39.12 98 CYS A N 1
ATOM 769 C CA . CYS A 1 98 ? 8.710 3.958 -30.635 1.00 39.12 98 CYS A CA 1
ATOM 770 C C . CYS A 1 98 ? 8.896 5.371 -30.049 1.00 39.12 98 CYS A C 1
ATOM 772 O O . CYS A 1 98 ? 7.974 5.961 -29.514 1.00 39.12 98 CYS A O 1
ATOM 774 N N . SER A 1 99 ? 10.111 5.889 -30.260 1.00 46.47 99 SER A N 1
ATOM 775 C CA . SER A 1 99 ? 10.520 7.288 -30.485 1.00 46.47 99 SER A CA 1
ATOM 776 C C . SER A 1 99 ? 9.954 8.436 -29.629 1.00 46.47 99 SER A C 1
ATOM 778 O O . SER A 1 99 ? 8.819 8.855 -29.811 1.00 46.47 99 SER A O 1
ATOM 780 N N . ASN A 1 100 ? 10.908 9.088 -28.952 1.00 43.66 100 ASN A N 1
ATOM 781 C CA . ASN A 1 100 ? 11.016 10.520 -28.645 1.00 43.66 100 ASN A CA 1
ATOM 782 C C . ASN A 1 100 ? 9.950 11.147 -27.737 1.00 43.66 100 ASN A C 1
ATOM 784 O O . ASN A 1 100 ? 8.953 11.655 -28.225 1.00 43.66 100 ASN A O 1
ATOM 788 N N . GLU A 1 101 ? 10.344 11.225 -26.461 1.00 50.28 101 GLU A N 1
ATOM 789 C CA . GLU A 1 101 ? 9.918 12.154 -25.403 1.00 50.28 101 GLU A CA 1
ATOM 790 C C . GLU A 1 101 ? 8.420 12.185 -25.048 1.00 50.28 101 GLU A C 1
ATOM 792 O O . GLU A 1 101 ? 7.559 12.360 -25.897 1.00 50.28 101 GLU A O 1
ATOM 797 N N . ASP A 1 102 ? 8.175 12.082 -23.733 1.00 47.94 102 ASP A N 1
ATOM 798 C CA . ASP A 1 102 ? 6.920 12.346 -23.009 1.00 47.94 102 ASP A CA 1
ATOM 799 C C . ASP A 1 102 ? 5.971 11.147 -22.815 1.00 47.94 102 ASP A C 1
ATOM 801 O O . ASP A 1 102 ? 5.494 10.538 -23.757 1.00 47.94 102 ASP A O 1
ATOM 805 N N . HIS A 1 103 ? 5.559 10.716 -21.621 1.00 53.88 103 HIS A N 1
ATOM 806 C CA . HIS A 1 103 ? 5.905 10.969 -20.224 1.00 53.88 103 HIS A CA 1
ATOM 807 C C . HIS A 1 103 ? 5.319 9.761 -19.463 1.00 53.88 103 HIS A C 1
ATOM 809 O O . HIS A 1 103 ? 4.122 9.516 -19.589 1.00 53.88 103 HIS A O 1
ATOM 815 N N . SER A 1 104 ? 6.070 9.022 -18.631 1.00 59.22 104 SER A N 1
ATOM 816 C CA . SER A 1 104 ? 5.365 8.222 -17.611 1.00 59.22 104 SER A CA 1
ATOM 817 C C . SER A 1 104 ? 4.778 9.226 -16.621 1.00 59.22 104 SER A C 1
ATOM 819 O O . SER A 1 104 ? 5.532 9.829 -15.847 1.00 59.22 104 SER A O 1
ATOM 821 N N . SER A 1 105 ? 3.474 9.480 -16.701 1.00 76.81 105 SER A N 1
ATOM 822 C CA . SER A 1 105 ? 2.778 10.305 -15.725 1.00 76.81 105 SER A CA 1
ATOM 823 C C . SER A 1 105 ? 2.754 9.549 -14.400 1.00 76.81 105 SER A C 1
ATOM 825 O O . SER A 1 105 ? 2.436 8.360 -14.331 1.00 76.81 105 SER A O 1
ATOM 827 N N . SER A 1 106 ? 3.169 10.238 -13.347 1.00 85.94 106 SER A N 1
ATOM 828 C CA . SER A 1 106 ? 2.974 9.779 -11.980 1.00 85.94 106 SER A CA 1
ATOM 829 C C . SER A 1 106 ? 1.883 10.638 -11.376 1.00 85.94 106 SER A C 1
ATOM 831 O O . SER A 1 106 ? 1.827 11.843 -11.629 1.00 85.94 106 SER A O 1
ATOM 833 N N . GLU A 1 107 ? 1.033 10.040 -10.564 1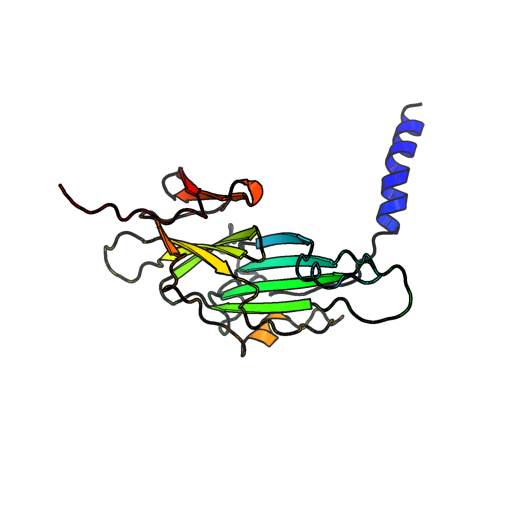.00 91.25 107 GLU A N 1
ATOM 834 C CA . GLU A 1 107 ? -0.012 10.745 -9.839 1.00 91.25 107 GLU A CA 1
ATOM 835 C C . GLU A 1 107 ? -0.007 10.290 -8.390 1.00 91.25 107 GLU A C 1
ATOM 837 O O . GLU A 1 107 ? 0.409 9.173 -8.080 1.00 91.25 107 GLU A O 1
ATOM 842 N N . ALA A 1 108 ? -0.455 11.154 -7.489 1.00 92.56 108 ALA A N 1
ATOM 843 C CA . ALA A 1 108 ? -0.535 10.815 -6.082 1.00 92.56 108 ALA A CA 1
ATOM 844 C C . ALA A 1 108 ? -1.767 11.415 -5.407 1.00 92.56 108 ALA A C 1
ATOM 846 O O . ALA A 1 108 ? -2.308 12.430 -5.843 1.00 92.56 108 ALA A O 1
ATOM 847 N N . VAL A 1 109 ? -2.180 10.781 -4.316 1.00 94.12 109 VAL A N 1
ATOM 848 C CA . VAL A 1 109 ? -3.250 11.240 -3.433 1.00 94.12 109 VAL A CA 1
ATOM 849 C C . VAL A 1 109 ? -2.847 11.010 -1.978 1.00 94.12 109 VAL A C 1
ATOM 851 O O . VAL A 1 109 ? -2.111 10.070 -1.662 1.00 94.12 109 VAL A O 1
ATOM 854 N N . LEU A 1 110 ? -3.319 11.892 -1.100 1.00 94.56 110 LEU A N 1
ATOM 855 C CA . LEU A 1 110 ? -3.225 11.751 0.348 1.00 94.56 110 LEU A CA 1
ATOM 856 C C . LEU A 1 110 ? -4.612 11.509 0.924 1.00 94.56 110 LEU A C 1
ATOM 858 O O . LEU A 1 110 ? -5.538 12.270 0.648 1.00 94.56 110 LEU A O 1
ATOM 862 N N . ILE A 1 111 ? -4.727 10.488 1.762 1.00 94.06 111 ILE A N 1
ATOM 863 C CA . ILE A 1 111 ? -5.945 10.165 2.493 1.00 94.06 111 ILE A CA 1
ATOM 864 C C . ILE A 1 111 ? -5.702 10.432 3.977 1.00 94.06 111 ILE A C 1
ATOM 866 O O . ILE A 1 111 ? -4.800 9.825 4.556 1.00 94.06 111 ILE A O 1
ATOM 870 N N . SER A 1 112 ? -6.485 11.307 4.606 1.00 93.50 112 SER A N 1
ATOM 871 C CA . SER A 1 112 ? -6.428 11.514 6.055 1.00 93.50 112 SER A CA 1
ATOM 872 C C . SER A 1 112 ? -7.256 10.470 6.790 1.00 93.50 112 SER A C 1
ATOM 874 O O . SER A 1 112 ? -8.415 10.212 6.462 1.00 93.50 112 SER A O 1
ATOM 876 N N . ILE A 1 113 ? -6.650 9.863 7.805 1.00 92.44 113 ILE A N 1
ATOM 877 C CA . ILE A 1 113 ? -7.329 8.933 8.704 1.00 92.44 113 ILE A CA 1
ATOM 878 C C . ILE A 1 113 ? -8.059 9.766 9.764 1.00 92.44 113 ILE A C 1
ATOM 880 O O . ILE A 1 113 ? -7.473 10.723 10.278 1.00 92.44 113 ILE A O 1
ATOM 884 N N . PRO A 1 114 ? -9.316 9.431 10.103 1.00 89.81 114 PRO A N 1
ATOM 885 C CA . PRO A 1 114 ? -10.078 10.170 11.098 1.00 89.81 114 PRO A CA 1
ATOM 886 C C . PRO A 1 114 ? -9.389 10.186 12.464 1.00 89.81 114 PRO A C 1
ATOM 888 O O . PRO A 1 114 ? -8.726 9.223 12.870 1.00 89.81 114 PRO A O 1
ATOM 891 N N . ASP A 1 115 ? -9.605 11.282 13.189 1.00 86.62 115 ASP A N 1
ATOM 892 C CA . ASP A 1 115 ? -9.168 11.423 14.572 1.00 86.62 115 ASP A CA 1
ATOM 893 C C . ASP A 1 115 ? -9.713 10.271 15.421 1.00 86.62 115 ASP A C 1
ATOM 895 O O . ASP A 1 115 ? -10.853 9.833 15.261 1.00 86.62 115 ASP A O 1
ATOM 899 N N . GLY A 1 116 ? -8.889 9.763 16.334 1.00 86.62 116 GLY A N 1
ATOM 900 C CA . GLY A 1 116 ? -9.245 8.584 17.118 1.00 86.62 116 GLY A CA 1
ATOM 901 C C . GLY A 1 116 ? -8.863 7.262 16.452 1.00 86.62 116 GLY A C 1
ATOM 902 O O . GLY A 1 116 ? -9.072 6.218 17.055 1.00 86.62 116 GLY A O 1
ATOM 903 N N . SER A 1 117 ? -8.284 7.266 15.248 1.00 89.38 117 SER A N 1
ATOM 904 C CA . SER A 1 117 ? -7.786 6.062 14.573 1.00 89.38 117 SER A CA 1
ATOM 905 C C . SER A 1 117 ? -6.383 6.255 14.006 1.00 89.38 117 SER A C 1
ATOM 907 O O . SER A 1 117 ? -5.977 7.362 13.667 1.00 89.38 117 SER A O 1
ATOM 909 N N . GLN A 1 118 ? -5.634 5.163 13.877 1.00 90.50 118 GLN A N 1
ATOM 910 C CA . GLN A 1 118 ? -4.285 5.150 13.317 1.00 90.50 118 GLN A CA 1
ATOM 911 C C . GLN A 1 118 ? -4.103 3.969 12.365 1.00 90.50 118 GLN A C 1
ATOM 913 O O . GLN A 1 118 ? -4.485 2.842 12.683 1.00 90.50 118 GLN A O 1
ATOM 918 N N . CYS A 1 119 ? -3.447 4.206 11.226 1.00 92.44 119 CYS A N 1
ATOM 919 C CA . CYS A 1 119 ? -3.058 3.132 10.314 1.00 92.44 119 CYS A CA 1
ATOM 920 C C . CYS A 1 119 ? -1.905 2.315 10.896 1.00 92.44 119 CYS A C 1
ATOM 922 O O . CYS A 1 119 ? -0.817 2.827 11.184 1.00 92.44 119 CYS A O 1
ATOM 924 N N . VAL A 1 120 ? -2.172 1.022 11.034 1.00 92.62 120 VAL A N 1
ATOM 925 C CA . VAL A 1 120 ? -1.262 0.001 11.546 1.00 92.62 120 VAL A CA 1
ATOM 926 C C . VAL A 1 120 ? -0.480 -0.613 10.406 1.00 92.62 120 VAL A C 1
ATOM 928 O O . VAL A 1 120 ? 0.738 -0.722 10.495 1.00 92.62 120 VAL A O 1
ATOM 931 N N . ASP A 1 121 ? -1.184 -1.007 9.349 1.00 94.19 121 ASP A N 1
ATOM 932 C CA . ASP A 1 121 ? -0.591 -1.560 8.144 1.00 94.19 121 ASP A CA 1
ATOM 933 C C . ASP A 1 121 ? -1.521 -1.357 6.946 1.00 94.19 121 ASP A C 1
ATOM 935 O O . ASP A 1 121 ? -2.700 -1.030 7.103 1.00 94.19 121 ASP A O 1
ATOM 939 N N . LEU 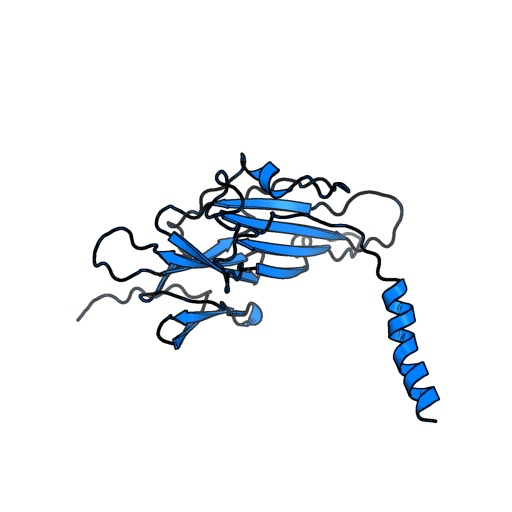A 1 122 ? -0.991 -1.547 5.747 1.00 94.69 122 LEU A N 1
ATOM 940 C CA . LEU A 1 122 ? -1.744 -1.433 4.509 1.00 94.69 122 LEU A CA 1
ATOM 941 C C . LEU A 1 122 ? -1.187 -2.393 3.464 1.00 94.69 122 LEU A C 1
ATOM 943 O O . LEU A 1 122 ? -0.000 -2.712 3.453 1.00 94.69 122 LEU A O 1
ATOM 947 N N . SER A 1 123 ? -2.048 -2.861 2.572 1.00 94.00 123 SER A N 1
ATOM 948 C CA . SER A 1 123 ? -1.630 -3.688 1.447 1.00 94.00 123 SER A CA 1
ATOM 949 C C . SER A 1 123 ? -2.554 -3.464 0.281 1.00 94.00 123 SER A C 1
ATOM 951 O O . SER A 1 123 ? -3.773 -3.419 0.430 1.00 94.00 123 SER A O 1
ATOM 953 N N . LEU A 1 124 ? -1.971 -3.385 -0.900 1.00 88.38 124 LEU A N 1
ATOM 954 C CA . LEU A 1 124 ? -2.739 -3.276 -2.118 1.00 88.38 124 LEU A CA 1
ATOM 955 C C . LEU A 1 124 ? -3.368 -4.637 -2.482 1.00 88.38 124 LEU A C 1
ATOM 957 O O . LEU A 1 124 ? -2.848 -5.701 -2.131 1.00 88.38 124 LEU A O 1
ATOM 961 N N . TYR A 1 125 ? -4.545 -4.589 -3.094 1.00 89.50 125 TYR A N 1
ATOM 962 C CA . TYR A 1 125 ? -5.419 -5.709 -3.445 1.00 89.50 125 TYR A CA 1
ATOM 963 C C . TYR A 1 125 ? -5.752 -5.677 -4.947 1.00 89.50 125 TYR A C 1
ATOM 965 O O . TYR A 1 125 ? -5.189 -4.889 -5.695 1.00 89.50 125 TYR A O 1
ATOM 973 N N . LYS A 1 126 ? -6.568 -6.593 -5.466 1.00 86.44 126 LYS A N 1
ATOM 974 C CA . LYS A 1 126 ? -6.890 -6.598 -6.905 1.00 86.44 126 LYS A CA 1
ATOM 975 C C . LYS A 1 126 ? -7.705 -5.368 -7.320 1.00 86.44 126 LYS A C 1
ATOM 977 O O . LYS A 1 126 ? -8.280 -4.694 -6.472 1.00 86.44 126 LYS A O 1
ATOM 982 N N . ASP A 1 127 ? -7.758 -5.120 -8.625 1.00 83.50 127 ASP A N 1
ATOM 983 C CA . ASP A 1 127 ? -8.691 -4.176 -9.256 1.00 83.50 127 ASP A CA 1
ATOM 984 C C . ASP A 1 127 ? -8.626 -2.755 -8.671 1.00 83.50 127 ASP A C 1
ATOM 986 O O . ASP A 1 127 ? -9.651 -2.141 -8.374 1.00 83.50 127 ASP A O 1
ATOM 990 N N . GLY A 1 128 ? -7.407 -2.254 -8.436 1.00 83.06 128 GLY A N 1
ATOM 991 C CA . GLY A 1 128 ? -7.207 -0.901 -7.917 1.00 83.06 128 GLY A CA 1
ATOM 992 C C . GLY A 1 128 ? -7.732 -0.715 -6.492 1.00 83.06 128 GLY A C 1
ATOM 993 O O . GLY A 1 128 ? -8.125 0.386 -6.127 1.00 83.06 128 GLY A O 1
ATOM 994 N N . GLN A 1 129 ? -7.777 -1.765 -5.671 1.00 89.81 129 GLN A N 1
ATOM 995 C CA . GLN A 1 129 ? -8.200 -1.667 -4.271 1.00 89.81 129 GLN A CA 1
ATOM 996 C C . GLN A 1 129 ? -7.010 -1.681 -3.317 1.00 89.81 129 GLN A C 1
ATOM 998 O O . GLN A 1 129 ? -5.994 -2.317 -3.578 1.00 89.81 129 GLN A O 1
ATOM 1003 N N . ILE A 1 130 ? -7.146 -1.023 -2.169 1.00 91.81 130 ILE A N 1
ATOM 1004 C CA . ILE A 1 130 ? -6.192 -1.098 -1.057 1.00 91.81 130 ILE A CA 1
ATOM 1005 C C . ILE A 1 130 ? -6.927 -1.547 0.196 1.00 91.81 130 ILE A C 1
ATOM 1007 O O . ILE A 1 130 ? -7.992 -1.032 0.520 1.00 91.81 130 ILE A O 1
ATOM 1011 N N . VAL A 1 131 ? -6.337 -2.489 0.923 1.00 94.31 131 VAL A N 1
ATOM 1012 C CA . VAL A 1 131 ? -6.782 -2.884 2.256 1.00 94.31 131 VAL A CA 1
ATOM 1013 C C . VAL A 1 131 ? -6.014 -2.070 3.289 1.00 94.31 131 VAL A C 1
ATOM 1015 O O . VAL A 1 131 ? -4.783 -2.119 3.342 1.00 94.31 131 VAL A O 1
ATOM 1018 N N . LEU A 1 132 ? -6.745 -1.332 4.116 1.00 94.75 132 LEU A N 1
ATOM 1019 C CA . LEU A 1 132 ? -6.231 -0.581 5.252 1.00 94.75 132 LEU A CA 1
ATOM 1020 C C . LEU A 1 132 ? -6.545 -1.325 6.545 1.00 94.75 132 LEU A C 1
ATOM 1022 O O . LEU A 1 132 ? -7.657 -1.818 6.737 1.00 94.75 132 LEU A O 1
ATOM 1026 N N . LEU A 1 133 ? -5.566 -1.366 7.443 1.00 94.94 133 LEU A N 1
ATOM 1027 C CA . LEU A 1 133 ? -5.703 -1.926 8.775 1.00 94.94 133 LEU A CA 1
ATOM 1028 C C . LEU A 1 133 ? -5.499 -0.818 9.809 1.00 94.94 133 LEU A C 1
ATOM 1030 O O . LEU A 1 133 ? -4.417 -0.235 9.902 1.00 94.94 133 LEU A O 1
ATOM 1034 N N . LEU A 1 134 ? -6.539 -0.524 10.585 1.00 93.75 134 LEU A N 1
ATOM 1035 C CA . LEU A 1 134 ? -6.588 0.601 11.512 1.00 93.75 134 LEU A CA 1
ATOM 1036 C C . LEU A 1 134 ? -6.784 0.119 12.956 1.00 93.75 134 LEU A C 1
ATOM 1038 O O . LEU A 1 134 ? -7.549 -0.809 13.211 1.00 93.75 134 LEU A O 1
ATOM 1042 N N . ASN A 1 135 ? -6.134 0.792 13.902 1.00 92.31 135 ASN A N 1
ATOM 1043 C CA . ASN A 1 135 ? -6.419 0.692 15.333 1.00 92.31 135 ASN A CA 1
ATOM 1044 C C . ASN A 1 135 ? -7.108 1.969 15.794 1.00 92.31 135 ASN A C 1
ATOM 1046 O O . ASN A 1 135 ? -6.701 3.062 15.402 1.00 92.31 135 ASN A O 1
ATOM 1050 N N . GLU A 1 136 ? -8.066 1.844 16.701 1.00 89.88 136 GLU A N 1
ATOM 1051 C CA . GLU A 1 136 ? -8.559 2.983 17.460 1.00 89.88 136 GLU A CA 1
ATOM 1052 C C . GLU A 1 136 ? -7.474 3.458 18.444 1.00 89.88 136 GLU A C 1
ATOM 1054 O O . GLU A 1 136 ? -6.858 2.671 19.171 1.00 89.88 136 GLU A O 1
ATOM 1059 N N . THR A 1 137 ? -7.197 4.758 18.463 1.00 83.00 137 THR A N 1
ATOM 1060 C CA . THR A 1 137 ? -6.297 5.375 19.435 1.00 83.00 137 THR A CA 1
ATOM 1061 C C . THR A 1 137 ? -7.085 5.658 20.707 1.00 83.00 137 THR A C 1
ATOM 1063 O O . THR A 1 137 ? -8.095 6.352 20.655 1.00 83.00 137 THR A O 1
ATOM 1066 N N . ALA A 1 138 ? -6.631 5.138 21.848 1.00 66.00 138 ALA A N 1
ATOM 1067 C CA . ALA A 1 138 ? -7.362 5.204 23.112 1.00 66.00 138 ALA A CA 1
ATOM 1068 C C . ALA A 1 138 ? -7.715 6.649 23.532 1.00 66.00 138 ALA A C 1
ATOM 1070 O O . ALA A 1 138 ? -6.900 7.352 24.134 1.00 66.00 138 ALA A O 1
ATOM 1071 N N . SER A 1 139 ? -8.951 7.083 23.277 1.00 54.34 139 SER A N 1
ATOM 1072 C CA . SER A 1 139 ? -9.512 8.304 23.852 1.00 54.34 139 SER A CA 1
ATOM 1073 C C . SER A 1 139 ? -10.112 7.979 25.221 1.00 54.34 139 SER A C 1
ATOM 1075 O O . SER A 1 139 ? -11.244 7.519 25.320 1.00 54.34 139 SER A O 1
ATOM 1077 N N . THR A 1 140 ? -9.317 8.164 26.279 1.00 50.75 140 THR A N 1
ATOM 1078 C CA . THR A 1 140 ? -9.744 8.322 27.688 1.00 50.75 140 THR A CA 1
ATOM 1079 C C . THR A 1 140 ? -11.094 7.694 28.082 1.00 50.75 140 THR A C 1
ATOM 1081 O O . THR A 1 140 ? -12.009 8.409 28.473 1.00 50.75 140 THR A O 1
ATOM 1084 N N . SER A 1 141 ? -11.252 6.375 27.999 1.00 44.91 141 SER A N 1
ATOM 1085 C CA . SER A 1 141 ? -12.245 5.604 28.764 1.00 44.91 141 SER A CA 1
ATOM 1086 C C . SER A 1 141 ? -12.011 4.114 28.524 1.00 44.91 141 SER A C 1
ATOM 1088 O O . SER A 1 141 ? -11.389 3.736 27.538 1.00 44.91 141 SER A O 1
ATOM 1090 N N . GLU A 1 142 ? -12.451 3.272 29.456 1.00 48.88 142 GLU A N 1
ATOM 1091 C CA . GLU A 1 142 ? -12.260 1.816 29.464 1.00 48.88 142 GLU A CA 1
ATOM 1092 C C . GLU A 1 142 ? -13.067 1.068 28.378 1.00 48.88 142 GLU A C 1
ATOM 1094 O O . GLU A 1 142 ? -13.665 0.027 28.649 1.00 48.88 142 GLU A O 1
ATOM 1099 N N . SER A 1 143 ? -13.124 1.586 27.147 1.00 51.84 143 SER A N 1
ATOM 1100 C CA . SER A 1 143 ? -13.649 0.840 26.006 1.00 51.84 143 SER A CA 1
ATOM 1101 C C . SER A 1 143 ? -12.596 -0.146 25.493 1.00 51.84 143 SER A C 1
ATOM 1103 O O . SER A 1 143 ? -11.386 0.096 25.519 1.00 51.84 143 SER A O 1
ATOM 1105 N N . SER A 1 144 ? -13.055 -1.314 25.050 1.00 59.16 144 SER A N 1
ATOM 1106 C CA . SER A 1 144 ? -12.228 -2.249 24.294 1.00 59.16 144 SER A CA 1
ATOM 1107 C C . SER A 1 144 ? -11.676 -1.540 23.058 1.00 59.16 144 SER A C 1
ATOM 1109 O O . SER A 1 144 ? -12.472 -1.046 22.269 1.00 59.16 144 SER A O 1
ATOM 1111 N N . VAL A 1 145 ? -10.350 -1.514 22.888 1.00 68.88 145 VAL A N 1
ATOM 1112 C CA . VAL A 1 145 ? -9.691 -0.940 21.699 1.00 68.88 145 VAL A CA 1
ATOM 1113 C C . VAL A 1 145 ? -10.260 -1.602 20.444 1.00 68.88 145 VAL A C 1
ATOM 1115 O O . VAL A 1 145 ? -9.980 -2.782 20.198 1.00 68.88 145 VAL A O 1
ATOM 1118 N N . GLY A 1 146 ? -11.076 -0.855 19.698 1.00 83.19 146 GLY A N 1
ATOM 1119 C CA . GLY A 1 146 ? -11.611 -1.275 18.416 1.00 83.19 146 GLY A CA 1
ATOM 1120 C C . GLY A 1 146 ? -10.520 -1.285 17.353 1.00 83.19 146 GLY A C 1
ATOM 1121 O O . GLY A 1 146 ? -9.491 -0.608 17.447 1.00 83.19 146 GLY A O 1
ATOM 1122 N N . SER A 1 147 ? -10.697 -2.109 16.335 1.00 91.56 147 SER A N 1
ATOM 1123 C CA . SER A 1 147 ? -9.817 -2.137 15.171 1.00 91.56 147 SER A CA 1
ATOM 1124 C C . SER A 1 147 ? -10.649 -2.375 13.934 1.00 91.56 147 SER A C 1
ATOM 1126 O O . SER A 1 147 ? -11.708 -2.989 14.013 1.00 91.56 147 SER A O 1
ATOM 1128 N N . TYR A 1 148 ? -10.177 -1.885 12.799 1.00 91.69 148 TYR A N 1
ATOM 1129 C CA . TYR A 1 148 ? -10.951 -1.881 11.570 1.00 91.69 148 TYR A CA 1
ATOM 1130 C C . TYR A 1 148 ? -10.094 -2.395 10.425 1.00 91.69 148 TYR A C 1
ATOM 1132 O O . TYR A 1 148 ? -8.922 -2.032 10.301 1.00 91.69 148 TYR A O 1
ATOM 1140 N N . MET A 1 149 ? -10.684 -3.225 9.576 1.00 93.31 149 MET A N 1
ATOM 1141 C CA . MET A 1 149 ? -10.142 -3.542 8.263 1.00 93.31 149 MET A CA 1
ATOM 1142 C C . MET A 1 149 ? -11.067 -2.939 7.215 1.00 93.31 149 MET A C 1
ATOM 1144 O O . MET A 1 149 ? -12.270 -3.182 7.245 1.00 93.31 149 MET A O 1
ATOM 1148 N N . MET A 1 150 ? -10.516 -2.157 6.295 1.00 92.12 150 MET A N 1
ATOM 1149 C CA . MET A 1 150 ? -11.288 -1.474 5.261 1.00 92.12 150 MET A CA 1
ATOM 1150 C C . MET A 1 150 ? -10.700 -1.753 3.885 1.00 92.12 150 MET A C 1
ATOM 1152 O O . MET A 1 150 ? -9.483 -1.739 3.726 1.00 92.12 150 MET A O 1
ATOM 1156 N N . VAL A 1 151 ? -11.561 -1.941 2.885 1.00 92.31 151 VAL A N 1
ATOM 1157 C CA . VAL A 1 151 ? -11.163 -1.956 1.471 1.00 92.31 151 VAL A CA 1
ATOM 1158 C C . VAL A 1 151 ? -11.534 -0.622 0.820 1.00 92.31 151 VAL A C 1
ATOM 1160 O O . VAL A 1 151 ? -12.706 -0.256 0.778 1.00 92.31 151 VAL A O 1
ATOM 1163 N N . VAL A 1 152 ? -10.540 0.092 0.296 1.00 90.62 152 VAL A N 1
ATOM 1164 C CA . VAL A 1 152 ? -10.682 1.390 -0.378 1.00 90.62 152 VAL A CA 1
ATOM 1165 C C . VAL A 1 152 ? -10.494 1.209 -1.881 1.00 90.62 152 VAL A C 1
ATOM 1167 O O . VAL A 1 152 ? -9.489 0.635 -2.301 1.00 90.62 152 VAL A O 1
ATOM 1170 N N . GLN A 1 153 ? -11.434 1.710 -2.689 1.00 89.81 153 GLN A N 1
ATOM 1171 C CA . GLN A 1 153 ? -11.272 1.790 -4.144 1.00 89.81 153 GLN A CA 1
ATOM 1172 C C . GLN A 1 153 ? -10.386 2.990 -4.480 1.00 89.81 153 GLN A C 1
ATOM 1174 O O . GLN A 1 153 ? -10.706 4.124 -4.134 1.00 89.81 153 GLN A O 1
ATOM 1179 N N . VAL A 1 154 ? -9.256 2.737 -5.131 1.00 87.69 154 VAL A N 1
ATOM 1180 C CA . VAL A 1 154 ? -8.265 3.767 -5.449 1.00 87.69 154 VAL A CA 1
ATOM 1181 C C . VAL A 1 154 ? -8.709 4.598 -6.647 1.00 87.69 154 VAL A C 1
ATOM 1183 O O . VAL A 1 154 ? -8.488 5.801 -6.655 1.00 87.69 154 VAL A O 1
ATOM 1186 N N . ASP A 1 155 ? -9.379 4.002 -7.632 1.00 84.94 155 ASP A N 1
ATOM 1187 C CA . ASP A 1 155 ? -9.755 4.702 -8.871 1.00 84.94 155 ASP A CA 1
ATOM 1188 C C . ASP A 1 155 ? -10.773 5.832 -8.670 1.00 84.94 155 ASP A C 1
ATOM 1190 O O . ASP A 1 155 ? -10.804 6.772 -9.462 1.00 84.94 155 ASP A O 1
ATOM 1194 N N . ASP A 1 156 ? -11.541 5.784 -7.580 1.00 86.56 156 ASP A N 1
ATOM 1195 C CA . ASP A 1 156 ? -12.505 6.824 -7.208 1.00 86.56 156 ASP A CA 1
ATOM 1196 C C . ASP A 1 156 ? -11.843 8.027 -6.508 1.00 86.56 156 ASP A C 1
ATOM 1198 O O . ASP A 1 156 ? -12.498 9.033 -6.221 1.00 86.56 156 ASP A O 1
ATOM 1202 N N . LEU A 1 157 ? -10.545 7.939 -6.199 1.00 90.19 157 LEU A N 1
ATOM 1203 C CA . LEU A 1 157 ? -9.826 8.983 -5.480 1.00 90.19 157 LEU A CA 1
ATOM 1204 C C . LEU A 1 157 ? -9.362 10.105 -6.425 1.00 90.19 157 LEU A C 1
ATOM 1206 O O . LEU A 1 157 ? -8.917 9.846 -7.546 1.00 90.19 157 LEU A O 1
ATOM 1210 N N . PRO A 1 158 ? -9.384 11.371 -5.970 1.00 92.00 158 PRO A N 1
ATOM 1211 C CA . PRO A 1 158 ? -8.941 12.515 -6.758 1.00 92.00 158 PRO A CA 1
ATOM 1212 C C . PRO A 1 158 ? -7.407 12.590 -6.809 1.00 92.00 158 PRO A C 1
ATOM 1214 O O . PRO A 1 158 ? -6.768 13.341 -6.071 1.00 92.00 158 PRO A O 1
ATOM 1217 N N . PHE A 1 159 ? -6.806 11.793 -7.689 1.00 91.06 159 PHE A N 1
ATOM 1218 C CA . PHE A 1 159 ? -5.370 11.818 -7.946 1.00 91.06 159 PHE A CA 1
ATOM 1219 C C . PHE A 1 159 ? -4.908 13.160 -8.517 1.00 91.06 159 PHE A C 1
ATOM 1221 O O . PHE A 1 159 ? -5.531 13.737 -9.407 1.00 91.06 159 PHE A O 1
ATOM 1228 N N . VAL A 1 160 ? -3.763 13.633 -8.026 1.00 90.94 160 VAL A N 1
ATOM 1229 C CA . VAL A 1 160 ? -3.098 14.843 -8.510 1.00 90.94 160 VAL A CA 1
ATOM 1230 C C . VAL A 1 160 ? -1.841 14.448 -9.270 1.00 90.94 160 VAL A C 1
ATOM 1232 O O . VAL A 1 160 ? -1.012 13.679 -8.773 1.00 90.94 160 VAL A O 1
ATOM 1235 N N . SER A 1 161 ? -1.666 14.995 -10.472 1.00 88.56 161 SER A N 1
ATOM 1236 C CA . SER A 1 161 ? -0.473 14.744 -11.275 1.00 88.56 161 SER A CA 1
ATOM 1237 C C . SER A 1 161 ? 0.788 15.254 -10.576 1.00 88.56 161 SER A C 1
ATOM 1239 O O . SER A 1 161 ? 0.871 16.393 -10.117 1.00 88.56 161 SER A O 1
ATOM 1241 N N . MET A 1 162 ? 1.803 14.400 -10.536 1.00 82.38 162 MET A N 1
ATOM 1242 C CA . MET A 1 162 ? 3.093 14.657 -9.917 1.00 82.38 162 MET A CA 1
ATOM 1243 C C . MET A 1 162 ? 4.136 14.910 -11.009 1.00 82.38 162 MET A C 1
ATOM 1245 O O . MET A 1 162 ? 4.607 13.959 -11.639 1.00 82.38 162 MET A O 1
ATOM 1249 N N . PRO A 1 163 ? 4.541 16.170 -11.251 1.00 73.19 163 PRO A N 1
ATOM 1250 C CA . PRO A 1 163 ? 5.549 16.451 -12.262 1.00 73.19 163 PRO A CA 1
ATOM 1251 C C . PRO A 1 163 ? 6.892 15.859 -11.836 1.00 73.19 163 PRO A C 1
ATOM 1253 O O . PRO A 1 163 ? 7.276 15.953 -10.662 1.00 73.19 163 PRO A O 1
ATOM 1256 N N . ARG A 1 164 ? 7.644 15.307 -12.790 1.00 72.69 164 ARG A N 1
ATOM 1257 C CA . ARG A 1 164 ? 9.020 14.861 -12.543 1.00 72.69 164 ARG A CA 1
ATOM 1258 C C . ARG A 1 164 ? 9.874 16.050 -12.099 1.00 72.69 164 ARG A C 1
ATOM 1260 O O . ARG A 1 164 ? 9.753 17.152 -12.629 1.00 72.69 164 ARG A O 1
ATOM 1267 N N . SER A 1 165 ? 10.717 15.847 -11.091 1.00 65.38 165 SER A N 1
ATOM 1268 C CA . SER A 1 165 ? 11.664 16.860 -10.621 1.00 65.38 165 SER A CA 1
ATOM 1269 C C . SER A 1 165 ? 12.994 16.187 -10.324 1.00 65.38 165 SER A C 1
ATOM 1271 O O . SER A 1 165 ? 13.022 15.317 -9.461 1.00 65.38 165 SER A O 1
ATOM 1273 N N . PRO A 1 166 ? 14.101 16.617 -10.950 1.00 62.31 166 PRO A N 1
ATOM 1274 C CA . PRO A 1 166 ? 15.426 16.102 -10.615 1.00 62.31 166 PRO A CA 1
ATOM 1275 C C . PRO A 1 166 ? 15.923 16.607 -9.248 1.00 62.31 166 PRO A C 1
ATOM 1277 O O . PRO A 1 166 ? 16.925 16.117 -8.735 1.00 62.31 166 PRO A O 1
ATOM 1280 N N . CYS A 1 167 ? 15.258 17.611 -8.662 1.00 63.38 167 CYS A N 1
ATOM 1281 C CA . CYS A 1 167 ? 15.629 18.174 -7.369 1.00 63.38 167 CYS A CA 1
ATOM 1282 C C . CYS A 1 167 ? 15.065 17.331 -6.216 1.00 63.38 167 CYS A C 1
ATOM 1284 O O . CYS A 1 167 ? 13.844 17.206 -6.088 1.00 63.38 167 CYS A O 1
ATOM 1286 N N . LEU A 1 168 ? 15.965 16.811 -5.375 1.00 65.56 168 LEU A N 1
ATOM 1287 C CA . LEU A 1 168 ? 15.662 15.980 -4.204 1.00 65.56 168 LEU A CA 1
ATOM 1288 C C . LEU A 1 168 ? 15.163 16.781 -2.992 1.00 65.56 168 LEU A C 1
ATOM 1290 O O . LEU A 1 168 ? 14.559 16.190 -2.100 1.00 65.56 168 LEU A O 1
ATOM 1294 N N . ASP A 1 169 ? 15.376 18.100 -2.976 1.00 63.31 169 ASP A N 1
ATOM 1295 C CA . ASP A 1 169 ? 15.059 18.971 -1.832 1.00 63.31 169 ASP A CA 1
ATOM 1296 C C . ASP A 1 169 ? 13.563 19.325 -1.730 1.00 63.31 169 ASP A C 1
ATOM 1298 O O . ASP A 1 169 ? 13.127 19.955 -0.767 1.00 63.31 169 ASP A O 1
ATOM 1302 N N . ASN A 1 170 ? 12.756 18.902 -2.709 1.00 72.38 170 ASN A N 1
ATOM 1303 C CA . ASN A 1 170 ? 11.313 19.117 -2.730 1.00 72.38 170 ASN A CA 1
ATOM 1304 C C . ASN A 1 170 ? 10.573 17.814 -2.401 1.00 72.38 170 ASN A C 1
ATOM 1306 O O . ASN A 1 170 ? 10.411 16.951 -3.265 1.00 72.38 170 ASN A O 1
ATOM 1310 N N . TRP A 1 171 ? 10.066 17.699 -1.171 1.00 81.69 171 TRP A N 1
ATOM 1311 C CA . TRP A 1 171 ? 9.183 16.601 -0.767 1.00 81.69 171 TRP A CA 1
ATOM 1312 C C . TRP A 1 171 ? 7.869 16.691 -1.531 1.00 81.69 171 TRP A C 1
ATOM 1314 O O . TRP A 1 171 ? 7.058 17.590 -1.303 1.00 81.69 171 TRP A O 1
ATOM 1324 N N . LYS A 1 172 ? 7.660 15.768 -2.467 1.00 79.31 172 LYS A N 1
ATOM 1325 C CA . LYS A 1 172 ? 6.520 15.829 -3.386 1.00 79.31 172 LYS A CA 1
ATOM 1326 C C . LYS A 1 172 ? 5.182 15.719 -2.665 1.00 79.31 172 LYS A C 1
ATOM 1328 O O . LYS A 1 172 ? 4.217 16.360 -3.061 1.00 79.31 172 LYS A O 1
ATOM 1333 N N . ILE A 1 173 ? 5.161 14.993 -1.553 1.00 82.62 173 ILE A N 1
ATOM 1334 C CA . ILE A 1 173 ? 3.960 14.798 -0.750 1.00 82.62 173 ILE A CA 1
ATOM 1335 C C . ILE A 1 173 ? 3.433 16.094 -0.122 1.00 82.62 173 ILE A C 1
ATOM 1337 O O . ILE A 1 173 ? 2.227 16.263 0.010 1.00 82.62 173 ILE A O 1
ATOM 1341 N N . LEU A 1 174 ? 4.313 17.053 0.195 1.00 84.81 174 LEU A N 1
ATOM 1342 C CA . LEU A 1 174 ? 3.905 18.354 0.732 1.00 84.81 174 LEU A CA 1
ATOM 1343 C C . LEU A 1 174 ? 3.089 19.171 -0.270 1.00 84.81 174 LEU A C 1
ATOM 1345 O O . LEU A 1 174 ? 2.307 20.030 0.129 1.00 84.81 174 LEU A O 1
ATOM 1349 N N . GLN A 1 175 ? 3.262 18.914 -1.568 1.00 85.00 175 GLN A N 1
ATOM 1350 C CA . GLN A 1 175 ? 2.487 19.578 -2.618 1.00 85.00 175 GLN A CA 1
ATOM 1351 C C . GLN A 1 175 ? 1.019 19.125 -2.607 1.00 85.00 175 GLN A C 1
ATOM 1353 O O . GLN A 1 175 ? 0.166 19.802 -3.170 1.00 85.00 175 GLN A O 1
ATOM 1358 N N . LEU A 1 176 ? 0.718 18.008 -1.936 1.00 87.69 176 LEU A N 1
ATOM 1359 C CA . LEU A 1 176 ? -0.620 17.430 -1.827 1.00 87.69 176 LEU A CA 1
ATOM 1360 C C . LEU A 1 176 ? -1.373 17.884 -0.571 1.00 87.69 176 LEU A C 1
ATOM 1362 O O . LEU A 1 176 ? -2.526 17.502 -0.405 1.00 87.69 176 LEU A O 1
ATOM 1366 N N . LYS A 1 177 ? -0.765 18.700 0.302 1.00 88.69 177 LYS A N 1
ATOM 1367 C CA . LYS A 1 177 ? -1.366 19.125 1.581 1.00 88.69 177 LYS A CA 1
ATOM 1368 C C . LYS A 1 177 ? -2.742 19.793 1.431 1.00 88.69 177 LYS A C 1
ATOM 1370 O O . LYS A 1 177 ? -3.582 19.668 2.311 1.00 88.69 177 LYS A O 1
ATOM 1375 N N . ASP A 1 178 ? -2.968 20.479 0.311 1.00 87.81 178 ASP A N 1
ATOM 1376 C CA . ASP A 1 178 ? -4.220 21.191 0.033 1.00 87.81 178 ASP A CA 1
ATOM 1377 C C . ASP A 1 178 ? -5.271 20.279 -0.642 1.00 87.81 178 ASP A C 1
ATOM 1379 O O . ASP A 1 178 ? -6.418 20.680 -0.808 1.00 87.81 178 ASP A O 1
ATOM 1383 N N .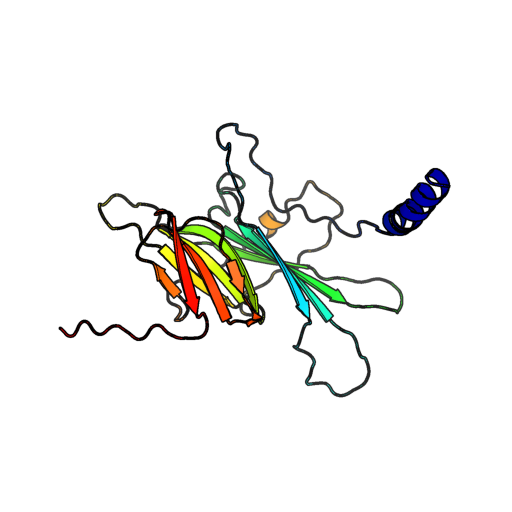 ASN A 1 179 ? -4.891 19.049 -1.016 1.00 88.94 179 ASN A N 1
ATOM 1384 C CA . ASN A 1 179 ? -5.725 18.055 -1.707 1.00 88.94 179 ASN A CA 1
ATOM 1385 C C . ASN A 1 179 ? -5.916 16.775 -0.870 1.00 88.94 179 ASN A C 1
ATOM 1387 O O . ASN A 1 179 ? -6.097 15.688 -1.419 1.00 88.94 179 ASN A O 1
ATOM 1391 N N . VAL A 1 180 ? -5.825 16.880 0.458 1.00 92.38 180 VAL A N 1
ATOM 1392 C CA . VAL A 1 180 ? -6.014 15.740 1.364 1.00 92.38 180 VAL A CA 1
ATOM 1393 C C . VAL A 1 180 ? -7.485 15.329 1.385 1.00 92.38 180 VAL A C 1
ATOM 1395 O O . VAL A 1 180 ? -8.374 16.159 1.578 1.00 92.38 180 VAL A O 1
ATOM 1398 N N . VAL A 1 181 ? -7.738 14.034 1.209 1.00 93.19 181 VAL A N 1
ATOM 1399 C CA . VAL A 1 181 ? -9.081 13.453 1.147 1.00 93.19 181 VAL A CA 1
ATOM 1400 C C . VAL A 1 181 ? -9.403 12.756 2.469 1.00 93.19 181 VAL A C 1
ATOM 1402 O O . VAL A 1 181 ? -8.646 11.876 2.874 1.00 93.19 181 VAL A O 1
ATOM 1405 N N . PRO A 1 182 ? -10.513 13.081 3.148 1.00 92.44 182 PRO A N 1
ATOM 1406 C CA . PRO A 1 182 ? -10.899 12.377 4.367 1.00 92.44 182 PRO A CA 1
ATOM 1407 C C . PRO A 1 182 ? -11.338 10.941 4.073 1.00 92.44 182 PRO A C 1
ATOM 1409 O O . PRO A 1 182 ? -12.176 10.708 3.197 1.00 92.44 182 PRO A O 1
ATOM 1412 N N . LEU A 1 183 ? -10.810 9.982 4.839 1.00 90.88 183 LEU A N 1
ATOM 1413 C CA . LEU A 1 183 ? -11.234 8.586 4.778 1.00 90.88 183 LEU A CA 1
ATOM 1414 C C . LEU A 1 183 ? -12.676 8.443 5.286 1.00 90.88 183 LEU A C 1
ATOM 1416 O O . LEU A 1 183 ? -12.977 8.761 6.436 1.00 90.88 183 LEU A O 1
ATOM 1420 N N . GLN A 1 184 ? -13.561 7.926 4.436 1.00 86.12 184 GLN A N 1
ATOM 1421 C CA . GLN A 1 184 ? -14.969 7.706 4.770 1.00 86.12 184 GLN A CA 1
ATOM 1422 C C . GLN A 1 184 ? -15.155 6.339 5.440 1.00 86.12 184 GLN A C 1
ATOM 1424 O O . GLN A 1 184 ? -15.105 5.309 4.773 1.00 86.12 184 GLN A O 1
ATOM 1429 N N . MET A 1 185 ? -15.379 6.333 6.759 1.00 78.31 185 MET A N 1
ATOM 1430 C CA . MET A 1 185 ? -15.579 5.113 7.565 1.00 78.31 185 MET A CA 1
ATOM 1431 C C . MET A 1 185 ? -16.999 4.531 7.481 1.00 78.31 185 MET A C 1
ATOM 1433 O O . MET A 1 185 ? -17.224 3.427 7.959 1.00 78.31 185 MET A O 1
ATOM 1437 N N . GLU A 1 186 ? -17.948 5.246 6.874 1.00 68.25 186 GLU A N 1
ATOM 1438 C CA . GLU A 1 186 ? -19.365 4.849 6.785 1.00 68.25 186 GLU A CA 1
ATOM 1439 C C . GLU A 1 186 ? -19.670 3.904 5.603 1.00 68.25 186 GLU A C 1
ATOM 1441 O O . GLU A 1 186 ? -20.825 3.569 5.355 1.00 68.25 186 GLU A O 1
ATOM 1446 N N . ASN A 1 187 ? -18.650 3.470 4.857 1.00 64.31 187 ASN A N 1
ATOM 1447 C CA . ASN A 1 187 ? -18.818 2.583 3.705 1.00 64.31 187 ASN A CA 1
ATOM 1448 C C . ASN A 1 187 ? -19.071 1.121 4.115 1.00 64.31 187 ASN A C 1
ATOM 1450 O O . ASN A 1 187 ? -18.509 0.627 5.089 1.00 64.31 187 ASN A O 1
ATOM 1454 N N . GLU A 1 188 ? -19.814 0.385 3.281 1.00 57.75 188 GLU A N 1
ATOM 1455 C CA . GLU A 1 188 ? -20.179 -1.034 3.482 1.00 57.75 188 GLU A CA 1
ATOM 1456 C C . GLU A 1 188 ? -18.969 -1.989 3.591 1.00 57.75 188 GLU A C 1
ATOM 1458 O O . GLU A 1 188 ? -19.088 -3.100 4.092 1.00 57.75 188 GLU A O 1
ATOM 1463 N N . LYS A 1 189 ? -17.770 -1.562 3.173 1.00 74.75 189 LYS A N 1
ATOM 1464 C CA . LYS A 1 189 ? -16.547 -2.387 3.169 1.00 74.75 189 LYS A CA 1
ATOM 1465 C C . LYS A 1 189 ? -15.654 -2.197 4.401 1.00 74.75 189 LYS A C 1
ATOM 1467 O O . LYS A 1 189 ? -14.437 -2.385 4.304 1.00 74.75 189 LYS A O 1
ATOM 1472 N N . VAL A 1 190 ? -16.223 -1.802 5.539 1.00 86.00 190 VAL A N 1
ATOM 1473 C CA . VAL A 1 190 ? -15.514 -1.697 6.826 1.00 86.00 190 VAL A CA 1
ATOM 1474 C C . VAL A 1 190 ? -15.879 -2.874 7.716 1.00 86.00 190 VAL A C 1
ATOM 1476 O O . VAL A 1 190 ? -17.049 -3.123 7.978 1.00 86.00 190 VAL A O 1
ATOM 1479 N N . ARG A 1 191 ? -14.867 -3.582 8.220 1.00 88.56 191 ARG A N 1
ATOM 1480 C CA . ARG A 1 191 ? -15.038 -4.698 9.155 1.00 88.56 191 ARG A CA 1
ATOM 1481 C C . ARG A 1 191 ? -14.440 -4.382 10.504 1.00 88.56 191 ARG A C 1
ATOM 1483 O O . ARG A 1 191 ? -13.273 -3.996 10.593 1.00 88.56 191 ARG A O 1
ATOM 1490 N N . ASN A 1 192 ? -15.231 -4.609 11.544 1.00 89.06 192 ASN A N 1
ATOM 1491 C CA . ASN A 1 192 ? -14.817 -4.433 12.925 1.00 89.06 192 ASN A CA 1
ATOM 1492 C C . ASN A 1 192 ? -14.054 -5.662 13.418 1.00 89.06 192 ASN A C 1
ATOM 1494 O O . ASN A 1 192 ? -14.483 -6.799 13.267 1.00 89.06 192 ASN A O 1
ATOM 1498 N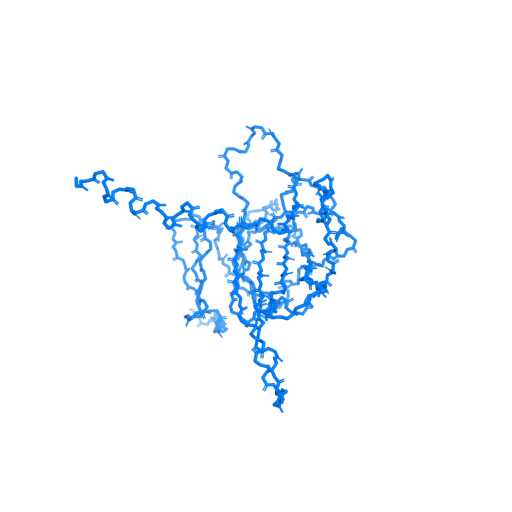 N . ILE A 1 193 ? -12.932 -5.425 14.080 1.00 89.69 193 ILE A N 1
ATOM 1499 C CA . ILE A 1 193 ? -12.103 -6.438 14.715 1.00 89.69 193 ILE A CA 1
ATOM 1500 C C . ILE A 1 193 ? -12.086 -6.118 16.206 1.00 89.69 193 ILE A C 1
ATOM 1502 O O . ILE A 1 193 ? -11.606 -5.070 16.631 1.00 89.69 193 ILE A O 1
ATOM 1506 N N . SER A 1 194 ? -12.578 -7.041 17.033 1.00 85.25 194 SER A N 1
ATOM 1507 C CA . SER A 1 194 ? -12.752 -6.834 18.483 1.00 85.25 194 SER A CA 1
ATOM 1508 C C . SER A 1 194 ? -11.441 -6.735 19.282 1.00 85.25 194 SER A C 1
ATOM 1510 O O . SER A 1 194 ? -11.444 -6.754 20.518 1.00 85.25 194 SER A O 1
ATOM 1512 N N . HIS A 1 195 ? -10.295 -6.742 18.609 1.00 87.44 195 HIS A N 1
ATOM 1513 C CA . HIS A 1 195 ? -8.973 -6.764 19.212 1.00 87.44 195 HIS A CA 1
ATOM 1514 C C . HIS A 1 195 ? -8.047 -5.831 18.452 1.00 87.44 195 HIS A C 1
ATOM 1516 O O . HIS A 1 195 ? -8.016 -5.890 17.228 1.00 87.44 195 HIS A O 1
ATOM 1522 N N . ALA A 1 196 ? -7.197 -5.121 19.199 1.00 89.62 196 ALA A N 1
ATOM 1523 C CA . ALA A 1 196 ? -6.055 -4.404 18.649 1.00 89.62 196 ALA A CA 1
ATOM 1524 C C . ALA A 1 196 ? -5.262 -5.285 17.676 1.00 89.62 196 ALA A C 1
ATOM 1526 O O . ALA A 1 196 ? -4.889 -6.424 18.002 1.00 89.62 196 ALA A O 1
ATOM 1527 N N . VAL A 1 197 ? -4.980 -4.737 16.504 1.00 91.81 197 VAL A N 1
ATOM 1528 C CA . VAL A 1 197 ? -4.249 -5.404 15.430 1.00 91.81 197 VAL A CA 1
ATOM 1529 C C . VAL A 1 197 ? -2.812 -4.903 15.356 1.00 91.81 197 VAL A C 1
ATOM 1531 O O . VAL A 1 197 ? -2.485 -3.800 15.801 1.00 91.81 197 VAL A O 1
ATOM 1534 N N . ILE A 1 198 ? -1.928 -5.755 14.846 1.00 92.00 198 ILE A N 1
ATOM 1535 C CA . ILE A 1 198 ? -0.500 -5.489 14.677 1.00 92.00 198 ILE A CA 1
ATOM 1536 C C . ILE A 1 198 ? -0.058 -5.918 13.270 1.00 92.00 198 ILE A C 1
ATOM 1538 O O . ILE A 1 198 ? -0.664 -6.830 12.702 1.00 92.00 198 ILE A O 1
ATOM 1542 N N . PRO A 1 199 ? 1.007 -5.316 12.711 1.00 91.31 199 PRO A N 1
ATOM 1543 C CA . PRO A 1 199 ? 1.594 -5.786 11.460 1.00 91.31 199 PRO A CA 1
ATOM 1544 C C . PRO A 1 199 ? 2.157 -7.217 11.598 1.00 91.31 199 PRO A C 1
ATOM 1546 O O . PRO A 1 199 ? 2.515 -7.630 12.710 1.00 91.31 199 PRO A O 1
ATOM 1549 N N . PRO A 1 200 ? 2.323 -7.961 10.488 1.00 92.81 200 PRO A N 1
ATOM 1550 C CA . PRO A 1 200 ? 2.026 -7.554 9.112 1.00 92.81 200 PRO A CA 1
ATOM 1551 C C . PRO A 1 200 ? 0.587 -7.881 8.679 1.00 92.81 200 PRO A C 1
ATOM 1553 O O . PRO A 1 200 ? 0.044 -8.922 9.037 1.00 92.81 200 PRO A O 1
ATOM 1556 N N . LEU A 1 201 ? -0.009 -7.047 7.836 1.00 94.31 201 LEU A N 1
ATOM 1557 C CA . LEU A 1 201 ? -1.189 -7.389 7.048 1.00 94.31 201 LEU A CA 1
ATOM 1558 C C . LEU A 1 201 ? -0.752 -8.211 5.828 1.00 94.31 201 LEU A C 1
ATOM 1560 O O . LEU A 1 201 ? 0.154 -7.820 5.096 1.00 94.31 201 LEU A O 1
ATOM 1564 N N . ALA A 1 202 ? -1.416 -9.339 5.578 1.00 94.06 202 ALA A N 1
ATOM 1565 C CA . ALA A 1 202 ? -1.205 -10.120 4.363 1.00 94.06 202 ALA A CA 1
ATOM 1566 C C . ALA A 1 202 ? -2.509 -10.239 3.581 1.00 94.06 202 ALA A C 1
ATOM 1568 O O . ALA A 1 202 ? -3.527 -10.648 4.131 1.00 94.06 202 ALA A O 1
ATOM 1569 N N . VAL A 1 203 ? -2.476 -9.921 2.290 1.00 93.81 203 VAL A N 1
ATOM 1570 C CA . VAL A 1 203 ? -3.651 -9.960 1.413 1.00 93.81 203 VAL A CA 1
ATOM 1571 C C . VAL A 1 203 ? -3.364 -10.857 0.214 1.00 93.81 203 VAL A C 1
ATOM 1573 O O . VAL A 1 203 ? -2.262 -10.863 -0.330 1.00 93.81 203 VAL A O 1
ATOM 1576 N N . SER A 1 204 ? -4.359 -11.636 -0.204 1.00 92.81 204 SER A N 1
ATOM 1577 C CA . SER A 1 204 ? -4.291 -12.489 -1.385 1.00 92.81 204 SER A CA 1
ATOM 1578 C C . SER A 1 204 ? -5.375 -12.104 -2.384 1.00 92.81 204 SER A C 1
ATOM 1580 O O . SER A 1 204 ? -6.534 -12.484 -2.232 1.00 92.81 204 SER A O 1
ATOM 1582 N N . ALA A 1 205 ? -4.966 -11.404 -3.445 1.00 87.56 205 ALA A N 1
ATOM 1583 C CA . ALA A 1 205 ? -5.801 -11.068 -4.600 1.00 87.56 205 ALA A CA 1
ATOM 1584 C C . ALA A 1 205 ? -6.456 -12.301 -5.244 1.00 87.56 205 ALA A C 1
ATOM 1586 O O . ALA A 1 205 ? -7.651 -12.309 -5.516 1.00 87.56 205 ALA A O 1
ATOM 1587 N N . SER A 1 206 ? -5.684 -13.372 -5.443 1.00 88.88 206 SER A N 1
ATOM 1588 C CA . SER A 1 206 ? -6.148 -14.580 -6.138 1.00 88.88 206 SER A CA 1
ATOM 1589 C C . SER A 1 206 ? -7.124 -15.432 -5.330 1.00 88.88 206 SER A C 1
ATOM 1591 O O . SER A 1 206 ? -7.855 -16.238 -5.902 1.00 88.88 206 SER A O 1
ATOM 1593 N N . ARG A 1 207 ? -7.109 -15.302 -4.002 1.00 90.69 207 ARG A N 1
ATOM 1594 C CA . ARG A 1 207 ? -7.976 -16.062 -3.092 1.00 90.69 207 ARG A CA 1
ATOM 1595 C C . ARG A 1 207 ? -9.068 -15.211 -2.457 1.00 90.69 207 ARG A C 1
ATOM 1597 O O . ARG A 1 207 ? -9.911 -15.781 -1.779 1.00 90.69 207 ARG A O 1
ATOM 1604 N N . GLY A 1 208 ? -9.025 -13.895 -2.642 1.00 91.25 208 GLY A N 1
ATOM 1605 C CA . GLY A 1 208 ? -9.963 -12.957 -2.041 1.00 91.25 208 GLY A CA 1
ATOM 1606 C C . GLY A 1 208 ? -9.932 -12.950 -0.516 1.00 91.25 208 GLY A C 1
ATOM 1607 O O . GLY A 1 208 ? -10.976 -12.833 0.111 1.00 91.25 208 GLY A O 1
ATOM 1608 N N . VAL A 1 209 ? -8.755 -13.120 0.100 1.00 93.81 209 VAL A N 1
ATOM 1609 C CA . VAL A 1 209 ? -8.626 -13.198 1.567 1.00 93.81 209 VAL A CA 1
ATOM 1610 C C . VAL A 1 209 ? -7.594 -12.228 2.124 1.00 93.81 209 VAL A C 1
ATOM 1612 O O . VAL A 1 209 ? -6.588 -11.938 1.476 1.00 93.81 209 VAL A O 1
ATOM 1615 N N . ALA A 1 210 ? -7.807 -11.799 3.364 1.00 95.00 210 ALA A N 1
ATOM 1616 C CA . ALA A 1 210 ? -6.839 -11.080 4.179 1.00 95.00 210 ALA A CA 1
ATOM 1617 C C . ALA A 1 210 ? -6.534 -11.858 5.463 1.00 95.00 210 ALA A C 1
ATOM 1619 O O . ALA A 1 210 ? -7.418 -12.453 6.072 1.00 95.00 210 ALA A O 1
ATOM 1620 N N . CYS A 1 211 ? -5.276 -11.842 5.885 1.00 95.19 211 CYS A N 1
ATOM 1621 C CA . CYS A 1 211 ? -4.813 -12.369 7.157 1.00 95.19 211 CYS A CA 1
ATOM 1622 C C . CYS A 1 211 ? -4.296 -11.212 8.012 1.00 95.19 211 CYS A C 1
ATOM 1624 O O . CYS A 1 211 ? -3.390 -10.481 7.609 1.00 95.19 211 CYS A O 1
ATOM 1626 N N . VAL A 1 212 ? -4.863 -11.081 9.205 1.00 94.88 212 VAL A N 1
ATOM 1627 C CA . VAL A 1 212 ? -4.589 -10.014 10.166 1.00 94.88 212 VAL A CA 1
ATOM 1628 C C . VAL A 1 212 ? -4.041 -10.625 11.449 1.00 94.88 212 VAL A C 1
ATOM 1630 O O . VAL A 1 212 ? -4.563 -11.630 11.933 1.00 94.88 212 VAL A O 1
ATOM 1633 N N . PHE A 1 213 ? -3.018 -10.015 12.044 1.00 93.00 213 PHE A N 1
ATOM 1634 C CA . PHE A 1 213 ? -2.519 -10.431 13.353 1.00 93.00 213 PHE A CA 1
ATOM 1635 C C . PHE A 1 213 ? -3.131 -9.572 14.454 1.00 93.00 213 PHE A C 1
ATOM 1637 O O . PHE A 1 213 ? -2.969 -8.357 14.489 1.00 93.00 213 PHE A O 1
ATOM 1644 N N . ALA A 1 214 ? -3.802 -10.213 15.404 1.00 90.00 214 ALA A N 1
ATOM 1645 C CA . ALA A 1 214 ? -4.204 -9.568 16.643 1.00 90.00 214 ALA A CA 1
ATOM 1646 C C . ALA A 1 214 ? -3.005 -9.483 17.600 1.00 90.00 214 ALA A C 1
ATOM 1648 O O . ALA A 1 214 ? -2.206 -10.422 17.700 1.00 90.00 214 ALA A O 1
ATOM 1649 N N . ALA A 1 215 ? -2.938 -8.425 18.412 1.00 85.12 215 ALA A N 1
ATOM 1650 C CA . ALA A 1 215 ? -1.898 -8.211 19.426 1.00 85.12 215 ALA A CA 1
ATOM 1651 C C . ALA A 1 215 ? -1.748 -9.393 20.409 1.00 85.12 215 ALA A C 1
ATOM 1653 O O . ALA A 1 215 ? -0.685 -9.625 20.984 1.00 85.12 215 ALA A O 1
ATOM 1654 N N . ARG A 1 216 ? -2.799 -10.211 20.554 1.00 80.56 216 ARG A N 1
ATOM 1655 C CA . ARG A 1 216 ? -2.811 -11.463 21.329 1.00 80.56 216 ARG A CA 1
ATOM 1656 C C . ARG A 1 216 ? -2.104 -12.644 20.635 1.00 80.56 216 ARG A C 1
ATOM 1658 O O . ARG A 1 216 ? -2.283 -13.781 21.064 1.00 80.56 216 ARG A O 1
ATOM 1665 N N . LYS A 1 217 ? -1.315 -12.397 19.582 1.00 76.69 217 LYS A N 1
ATOM 1666 C CA . LYS A 1 217 ? -0.589 -13.400 18.775 1.00 76.69 217 LYS A CA 1
ATOM 1667 C C . LYS A 1 217 ? -1.500 -14.443 18.119 1.00 76.69 217 LYS A C 1
ATOM 1669 O O . LYS A 1 217 ? -1.146 -15.616 18.026 1.00 76.69 217 LYS A O 1
ATOM 1674 N N . ARG A 1 218 ? -2.685 -14.022 17.677 1.00 86.19 218 ARG A N 1
ATOM 1675 C CA . ARG A 1 218 ? -3.599 -14.849 16.876 1.00 86.19 218 ARG A CA 1
ATOM 1676 C C . ARG A 1 218 ? -3.681 -14.275 15.470 1.00 86.19 218 ARG A C 1
ATOM 1678 O O . ARG A 1 218 ? -3.762 -13.059 15.330 1.00 86.19 218 ARG A O 1
ATOM 1685 N N . ALA A 1 219 ? -3.668 -15.147 14.471 1.00 92.19 219 ALA A N 1
ATOM 1686 C CA . ALA A 1 219 ? -3.983 -14.781 13.099 1.00 92.19 219 ALA A CA 1
ATOM 1687 C C . ALA A 1 219 ? -5.492 -14.945 12.875 1.00 92.19 219 ALA A C 1
ATOM 1689 O O . ALA A 1 219 ? -6.069 -15.958 13.274 1.00 92.19 219 ALA A O 1
ATOM 1690 N N . LEU A 1 220 ? -6.110 -13.941 12.269 1.00 92.50 220 LEU A N 1
ATOM 1691 C CA . LEU A 1 220 ? -7.507 -13.914 11.855 1.00 92.50 220 LEU A CA 1
ATOM 1692 C C . LEU A 1 220 ? -7.526 -13.875 10.329 1.00 92.50 220 LEU A C 1
ATOM 1694 O O . LEU A 1 220 ? -6.777 -13.098 9.739 1.00 92.50 220 LEU A O 1
ATOM 1698 N N . VAL A 1 221 ? -8.339 -14.719 9.698 1.00 93.56 221 VAL A N 1
ATOM 1699 C CA . VAL A 1 221 ? -8.454 -14.780 8.236 1.00 93.56 221 VAL A CA 1
ATOM 1700 C C . VAL A 1 221 ? -9.855 -14.346 7.843 1.00 93.56 221 VAL A C 1
ATOM 1702 O O . VAL A 1 221 ? -10.830 -14.899 8.343 1.00 93.56 221 VAL A O 1
ATOM 1705 N N . TYR A 1 222 ? -9.928 -13.378 6.941 1.00 91.69 222 TYR A N 1
ATOM 1706 C CA . TYR A 1 222 ? -11.155 -12.780 6.441 1.00 91.69 222 TYR A CA 1
ATOM 1707 C C . TYR A 1 222 ? -11.277 -13.028 4.941 1.00 91.69 222 TYR A C 1
ATOM 1709 O O . TYR A 1 222 ? -10.292 -12.898 4.216 1.00 91.69 222 TYR A O 1
ATOM 1717 N N . ILE A 1 223 ? -12.482 -13.347 4.475 1.00 91.38 223 ILE A N 1
ATOM 1718 C CA . ILE A 1 223 ? -12.820 -13.422 3.048 1.00 91.38 223 ILE A CA 1
ATOM 1719 C C . ILE A 1 223 ? -13.330 -12.048 2.630 1.00 91.38 223 ILE A C 1
ATOM 1721 O O . ILE A 1 223 ? -14.382 -11.640 3.098 1.00 91.38 223 ILE A O 1
ATOM 1725 N N . LEU A 1 224 ? -12.584 -11.316 1.804 1.00 88.69 224 LEU A N 1
ATOM 1726 C CA . LEU A 1 224 ? -12.827 -9.902 1.480 1.00 88.69 224 LEU A CA 1
ATOM 1727 C C . LEU A 1 224 ? -14.054 -9.658 0.585 1.00 88.69 224 LEU A C 1
ATOM 1729 O O . LEU A 1 224 ? -14.494 -8.520 0.473 1.00 88.69 224 LEU A O 1
ATOM 1733 N N . GLU A 1 225 ? -14.579 -10.700 -0.057 1.00 81.94 225 GLU A N 1
ATOM 1734 C CA . GLU A 1 225 ? -15.712 -10.612 -0.995 1.00 81.94 225 GLU A CA 1
ATOM 1735 C C . GLU A 1 225 ? -17.069 -10.928 -0.356 1.00 81.94 225 GLU A C 1
ATOM 1737 O O . GLU A 1 225 ? -18.096 -10.612 -0.944 1.00 81.94 225 GLU A O 1
ATOM 1742 N N . GLU A 1 226 ? -17.077 -11.557 0.819 1.00 76.25 226 GLU A N 1
ATOM 1743 C CA . GLU A 1 226 ? -18.305 -11.904 1.540 1.00 76.25 226 GLU A CA 1
ATOM 1744 C C . GLU A 1 226 ? -18.641 -10.809 2.553 1.00 76.25 226 GLU A C 1
ATOM 1746 O O . GLU A 1 226 ? -17.778 -10.420 3.343 1.00 76.25 226 GLU A O 1
ATOM 1751 N N . ASP A 1 227 ? -19.880 -10.323 2.548 1.00 68.81 227 ASP A N 1
ATOM 1752 C CA . ASP A 1 227 ? -20.386 -9.473 3.625 1.00 68.81 227 ASP A CA 1
ATOM 1753 C C . ASP A 1 227 ? -20.508 -10.310 4.908 1.00 68.81 227 ASP A C 1
ATOM 1755 O O . ASP A 1 227 ? -20.820 -11.502 4.852 1.00 68.81 227 ASP A O 1
ATOM 1759 N N . GLU A 1 228 ? -20.210 -9.723 6.072 1.00 61.53 228 GLU A N 1
ATOM 1760 C CA . GLU A 1 228 ? -20.444 -10.433 7.331 1.00 61.53 228 GLU A CA 1
ATOM 1761 C C . GLU A 1 228 ? -21.954 -10.556 7.526 1.00 61.53 228 GLU A C 1
ATOM 1763 O O . GLU A 1 228 ? -22.644 -9.550 7.691 1.00 61.53 228 GLU A O 1
ATOM 1768 N N . ASP A 1 229 ? -22.465 -11.789 7.493 1.00 57.75 229 ASP A N 1
ATOM 1769 C CA . ASP A 1 229 ? -23.821 -12.074 7.942 1.00 57.75 229 ASP A CA 1
ATOM 1770 C C . ASP A 1 229 ? -23.963 -11.492 9.352 1.00 57.75 229 ASP A C 1
ATOM 1772 O O . ASP A 1 229 ? -23.221 -11.883 10.261 1.00 57.75 229 ASP A O 1
ATOM 1776 N N . GLU A 1 230 ? -24.886 -10.539 9.534 1.00 53.38 230 GLU A N 1
ATOM 1777 C CA . GLU A 1 230 ? -25.237 -10.042 10.860 1.00 53.38 230 GLU A CA 1
ATOM 1778 C C . GLU A 1 230 ? -25.550 -11.266 11.718 1.00 53.38 230 GLU A C 1
ATOM 1780 O O . GLU A 1 230 ? -26.551 -11.956 11.504 1.00 53.38 230 GLU A O 1
ATOM 1785 N N . VAL A 1 231 ? -24.676 -11.568 12.682 1.00 50.34 231 VAL A N 1
ATOM 1786 C CA . VAL A 1 231 ? -25.022 -12.504 13.741 1.00 50.34 231 VAL A CA 1
ATOM 1787 C C . VAL A 1 231 ? -26.152 -11.813 14.480 1.00 50.34 231 VAL A C 1
ATOM 1789 O O . VAL A 1 231 ? -25.924 -10.949 15.323 1.00 50.34 231 VAL A O 1
ATOM 1792 N N . SER A 1 232 ? -27.387 -12.130 14.097 1.00 41.41 232 SER A N 1
ATOM 1793 C CA . SER A 1 232 ? -28.553 -11.745 14.860 1.00 41.41 232 SER A CA 1
ATOM 1794 C C . SER A 1 232 ? -28.315 -12.302 16.255 1.00 41.41 232 SER A C 1
ATOM 1796 O O . SER A 1 232 ? -28.281 -13.524 16.421 1.00 41.41 232 SER A O 1
ATOM 1798 N N . ASP A 1 233 ? -28.114 -11.419 17.230 1.00 43.44 233 ASP A N 1
ATOM 1799 C CA . ASP A 1 233 ? -28.245 -11.745 18.644 1.00 43.44 233 ASP A CA 1
ATOM 1800 C C . ASP A 1 233 ? -29.685 -12.236 18.857 1.00 43.44 233 ASP A C 1
ATOM 1802 O O . ASP A 1 233 ? -30.611 -11.485 19.163 1.00 43.44 233 ASP A O 1
ATOM 1806 N N . ALA A 1 234 ? -29.881 -13.522 18.598 1.00 43.12 234 ALA A N 1
ATOM 1807 C CA . ALA A 1 234 ? -31.098 -14.270 18.813 1.00 43.12 234 ALA A CA 1
ATOM 1808 C C . ALA A 1 234 ? -30.705 -15.632 19.399 1.00 43.12 234 ALA A C 1
ATOM 1810 O O . ALA A 1 234 ? -30.774 -16.652 18.719 1.00 43.12 234 ALA A O 1
ATOM 1811 N N . GLU A 1 235 ? -30.216 -15.581 20.644 1.00 34.28 235 GLU A N 1
ATOM 1812 C CA . GLU A 1 235 ? -30.593 -16.390 21.832 1.00 34.28 235 GLU A CA 1
ATOM 1813 C C . GLU A 1 235 ? -29.434 -16.608 22.818 1.00 34.28 235 GLU A C 1
ATOM 1815 O O . GLU A 1 235 ? -28.387 -17.180 22.441 1.00 34.28 235 GLU A O 1
#

Secondary structure (DSSP, 8-state):
-HHHHHHHHHHHHHHHHTT----------PPP--TT-TT----EEEEEEE--TTTT--SS----EEEEEEEEEPPTTT-GGGTTEEEEEEEEEE---S-S-----EEEEEEEPPTTEEEEEEEE-STTEEEEEEEE---SS-----EEEEEEESTTS--EEE---S-TTS-GGGGGGGGEEEP-TTSTTEEEESS-EEEEEEEETTTTEEEEEETTTEEEEEETTS---------

pLDDT: mean 79.46, std 16.49, range [34.28, 95.94]

Foldseek 3Di:
DVVVVVVVVCVVVVVVVVVDDDPADAFAFDDDPDPPCPPPDKAKEKDKDFDPPPPPDPDDDPWGKMKIKIKIFDDQVGDVLQHQKIKIKIWIDTPDPDDDDDDRWIWMAIEHEDPQKHFQYKYAAPDQKIWTKMWGDDDPDPDQTKIKIFIDRRVPADIDIQDTDPDNVDNSNVVNSVVYHYDDCPDQRMDIDSAAWHDDWDADRVQQKIWTAGPVRDIDIDRSPDRPDPPPPDD

Organism: Cucumis sativus (NCBI:txid3659)

Sequence (235 aa):
MESSFKDAFLMPFITISRKILCEDIISLFPFPSSSSCLSSHVPLSVSYYEDSSEVVSADLSCEQKFIDYISFRVPDDSFAEIANCVGIVRRFIHDQSCSNEDHSSSEAVLISIPDGSQCVDLSLYKDGQIVLLLNETASTSESSVGSYMMVVQVDDLPFVSMPRSPCLDNWKILQLKDNVVPLQMENEKVRNISHAVIPPLAVSASRGVACVFAARKRALVYILEEDEDEVSDAE

Radius of gyration: 21.59 Å; chains: 1; bounding box: 69×46×63 Å

InterPro domains:
  IPR024789 Anaphase-promoting complex subunit 4 [PTHR13260] (1-232)